Protein AF-A0A3M2B200-F1 (afdb_monomer)

Sequence (253 aa):
NMSLARKQGHEVIVAPCNGCSFSLQRAEYFLETDRSLFERVNALLREGGVDPLDKIPHTYHILEWFYNEAGPQKVREKTKRPLKGLKVANYYGCLYTRPHFYARTYAHAGGQSEEARPRKRDTADDDEHPYYMNALLEAAGATSVEFEPMHTQCCGGPHSLSDEMVSEKFVMMILQTAKRNGADIIATECPLCHASLEMYRHRLMLKGVPDVDVPAAYFTQLLGLAFGYSVNDVKLKDNLSDPIPVLKRLGLA

Secondary structure (DSSP, 8-state):
-HHHHHHTT-SEEEESSHHHHHHHHHHHHHHHH-HHHHHHHHHHHHHTTPPPPSSPPEEEEHHHHHHHHTHHHHHHHH-SS--TT-EEEEE--TTSS-STTT-TTS---S-SSSTT-----TTPPPSSS--HHHHHHHHTT-EEPP-TTGGGS---GGGTTT-HHHHHHHHHHHHHHHHHTT-SEEEES-HHHHHHHHHHHHHHHHTT-TT----EEEHHHHHHHHTT--TTTTTGGG-TT--HHHHHHTT--

Solvent-accessible surface area (backbone atoms only — not comparable to full-atom values): 13232 Å² total; per-residue (Å²): 106,67,41,56,40,46,75,72,72,38,60,66,46,74,24,68,24,28,71,57,26,37,54,47,21,43,49,42,48,47,47,73,72,30,66,68,56,37,53,52,52,34,50,51,28,50,75,70,76,37,73,55,70,90,71,84,49,47,56,33,40,42,65,55,46,47,41,74,76,47,30,39,65,49,38,38,74,51,38,69,38,61,36,54,90,43,28,28,22,59,36,58,33,49,38,53,39,41,58,65,90,37,18,56,38,29,38,76,82,52,75,91,49,80,86,37,54,62,68,56,30,99,78,37,66,45,69,90,68,60,46,64,68,48,45,42,43,40,35,23,34,29,40,72,34,79,39,84,73,56,23,43,39,61,42,30,42,93,32,50,86,82,39,46,68,60,14,44,52,34,30,48,54,47,30,34,49,31,44,74,50,59,26,60,31,36,31,25,61,21,61,57,49,44,50,31,44,35,55,40,36,55,54,39,51,76,70,65,50,79,59,37,93,50,24,51,45,48,48,66,37,56,50,34,37,10,52,58,45,50,61,75,76,48,43,48,81,75,41,88,44,50,40,57,68,61,33,38,77,61,71,71,94

Foldseek 3Di:
DQLVCVVVVHQEDEDLALVVLLVLLVVLVCCVVPVVVLVVVQVVCVVVVGHRDPDGHYYDYNLLVCCVVQNLVNLLVLFPDAPAPAEEAEAEEARCCPPVVRNPLFDDDADDDPVGGDTGDPSHADRQDGCSLVSNNVSLHYHYFDQPNLSHYHCCLVCCPPCVPVNLVNLLVNQQSCQVSPHQAYEYSHPSSQVSNLVSLVVCVVVVPPRNLHHYDHSVLSSCLRSPHDCVRSVLVVRNSRSPVSCVVVVSD

Mean predicted aligned error: 5.14 Å

Structure (mmCIF, N/CA/C/O backbone):
data_AF-A0A3M2B200-F1
#
_entry.id   AF-A0A3M2B200-F1
#
loop_
_atom_site.group_PDB
_atom_site.id
_atom_site.type_symbol
_atom_site.label_atom_id
_atom_site.label_alt_id
_atom_site.label_comp_id
_atom_site.label_asym_id
_atom_site.label_entity_id
_atom_site.label_seq_id
_atom_site.pdbx_PDB_ins_code
_atom_site.Cartn_x
_atom_site.Cartn_y
_atom_site.Cartn_z
_atom_site.occupancy
_atom_site.B_iso_o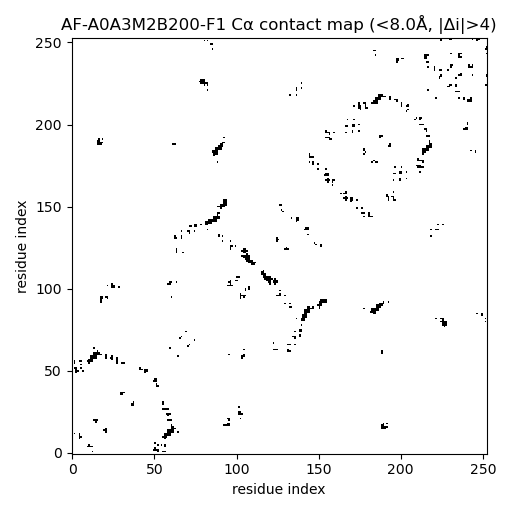r_equiv
_atom_site.auth_seq_id
_atom_site.auth_comp_id
_atom_site.auth_asym_id
_atom_site.auth_atom_id
_atom_site.pdbx_PDB_model_num
ATOM 1 N N . ASN A 1 1 ? 11.718 -9.623 -14.786 1.00 93.19 1 ASN A N 1
ATOM 2 C CA . ASN A 1 1 ? 10.297 -9.479 -14.381 1.00 93.19 1 ASN A CA 1
ATOM 3 C C . ASN A 1 1 ? 9.362 -9.321 -15.567 1.00 93.19 1 ASN A C 1
ATOM 5 O O . ASN A 1 1 ? 8.620 -10.253 -15.824 1.00 93.19 1 ASN A O 1
ATOM 9 N N . MET A 1 2 ? 9.419 -8.224 -16.330 1.00 96.06 2 MET A N 1
ATOM 10 C CA . MET A 1 2 ? 8.515 -8.028 -17.480 1.00 96.06 2 MET A CA 1
ATOM 11 C C . MET A 1 2 ? 8.607 -9.145 -18.529 1.00 96.06 2 MET A C 1
ATOM 13 O O . MET A 1 2 ? 7.584 -9.669 -18.949 1.00 96.06 2 MET A O 1
ATOM 17 N N . SER A 1 3 ? 9.825 -9.582 -18.874 1.00 95.62 3 SER A N 1
ATOM 18 C CA . SER A 1 3 ? 10.032 -10.714 -19.793 1.00 95.62 3 SER A CA 1
ATOM 19 C C . SER A 1 3 ? 9.411 -12.016 -19.265 1.00 95.62 3 SER A C 1
ATOM 21 O O . SER A 1 3 ? 8.756 -12.737 -20.009 1.00 95.62 3 SER A O 1
ATOM 23 N N . LEU A 1 4 ? 9.507 -12.276 -17.956 1.00 94.88 4 LEU A N 1
ATOM 24 C CA . LEU A 1 4 ? 8.881 -13.448 -17.341 1.00 94.88 4 LEU A CA 1
ATOM 25 C C . LEU A 1 4 ? 7.349 -13.402 -17.454 1.00 94.88 4 LEU A C 1
ATOM 27 O O . LEU A 1 4 ? 6.744 -14.417 -17.782 1.00 94.88 4 LEU A O 1
ATOM 31 N N . ALA A 1 5 ? 6.732 -12.236 -17.238 1.00 95.44 5 ALA A N 1
ATOM 32 C CA . ALA A 1 5 ? 5.290 -12.068 -17.421 1.00 95.44 5 ALA A CA 1
ATOM 33 C C . ALA A 1 5 ? 4.873 -12.345 -18.877 1.00 95.44 5 ALA A C 1
ATOM 35 O O . ALA A 1 5 ? 3.922 -13.087 -19.116 1.00 95.44 5 ALA A O 1
ATOM 36 N N . ARG A 1 6 ? 5.643 -11.841 -19.852 1.00 94.62 6 ARG A N 1
ATOM 37 C CA . ARG A 1 6 ? 5.430 -12.121 -21.283 1.00 94.62 6 ARG A CA 1
ATOM 38 C C . ARG A 1 6 ? 5.574 -13.605 -21.611 1.00 94.62 6 ARG A C 1
ATOM 40 O O . ARG A 1 6 ? 4.714 -14.162 -22.284 1.00 94.62 6 ARG A O 1
ATOM 47 N N . LYS A 1 7 ? 6.600 -14.267 -21.073 1.00 93.50 7 LYS A N 1
ATOM 48 C CA . LYS A 1 7 ? 6.820 -15.713 -21.227 1.00 93.50 7 LYS A CA 1
ATOM 49 C C . LYS A 1 7 ? 5.658 -16.547 -20.681 1.00 93.50 7 LYS A C 1
ATOM 51 O O . LYS A 1 7 ? 5.358 -17.606 -21.221 1.00 93.50 7 LYS A O 1
ATOM 56 N N . GLN A 1 8 ? 4.995 -16.067 -19.630 1.00 94.81 8 GLN A N 1
ATOM 57 C CA . GLN A 1 8 ? 3.794 -16.684 -19.057 1.00 94.81 8 GLN A CA 1
ATOM 58 C C . GLN A 1 8 ? 2.508 -16.365 -19.844 1.00 94.81 8 GLN A C 1
ATOM 60 O O . GLN A 1 8 ? 1.439 -16.845 -19.480 1.00 94.81 8 GLN A O 1
ATOM 65 N N . GLY A 1 9 ? 2.590 -15.576 -20.919 1.00 94.94 9 GLY A N 1
ATOM 66 C CA . GLY A 1 9 ? 1.438 -15.176 -21.727 1.00 94.94 9 GLY A CA 1
ATOM 67 C C . GLY A 1 9 ? 0.632 -14.018 -21.134 1.00 94.94 9 GLY A C 1
ATOM 68 O O . GLY A 1 9 ? -0.494 -13.779 -21.564 1.00 94.94 9 GLY A O 1
ATOM 69 N N . HIS A 1 10 ? 1.179 -13.290 -20.157 1.00 94.81 10 HIS A N 1
ATOM 70 C CA . HIS A 1 10 ? 0.503 -12.156 -19.537 1.00 94.81 10 HIS A CA 1
ATOM 71 C C . HIS A 1 10 ? 0.893 -10.829 -20.197 1.00 94.81 10 HIS A C 1
ATOM 73 O O . HIS A 1 10 ? 2.059 -10.558 -20.493 1.00 94.81 10 HIS A O 1
ATOM 79 N N . GLU A 1 11 ? -0.106 -9.973 -20.411 1.00 91.50 11 GLU A N 1
ATOM 80 C CA . GLU A 1 11 ? 0.085 -8.597 -20.892 1.00 91.50 11 GLU A CA 1
ATOM 81 C C . GLU A 1 11 ? 0.068 -7.567 -19.758 1.00 91.50 11 GLU A C 1
ATOM 83 O O . GLU A 1 11 ? 0.390 -6.404 -19.980 1.00 91.50 11 GLU A O 1
ATOM 88 N N . VAL A 1 12 ? -0.305 -7.995 -18.549 1.00 91.75 12 VAL A N 1
ATOM 89 C CA . VAL A 1 12 ? -0.522 -7.131 -17.392 1.00 91.75 12 VAL A CA 1
ATOM 90 C C . VAL A 1 12 ? 0.218 -7.682 -16.178 1.00 91.75 12 VAL A C 1
ATOM 92 O O . VAL A 1 12 ? 0.203 -8.885 -15.920 1.00 91.75 12 VAL A O 1
ATOM 95 N N . ILE A 1 13 ? 0.843 -6.787 -15.417 1.00 94.69 13 ILE A N 1
ATOM 96 C CA . ILE A 1 13 ? 1.438 -7.048 -14.110 1.00 94.69 13 ILE A CA 1
ATOM 97 C C . ILE A 1 13 ? 0.676 -6.222 -13.075 1.00 94.69 13 ILE A C 1
ATOM 99 O O . ILE A 1 13 ? 0.597 -5.001 -13.184 1.00 94.69 13 ILE A O 1
ATOM 103 N N . VAL A 1 14 ? 0.146 -6.881 -12.046 1.00 94.06 14 VAL A N 1
ATOM 104 C CA . VAL A 1 14 ? -0.460 -6.206 -10.891 1.00 94.06 14 VAL A CA 1
ATOM 105 C C . VAL A 1 14 ? 0.516 -6.286 -9.727 1.00 94.06 14 VAL A C 1
ATOM 107 O O . VAL A 1 14 ? 0.863 -7.375 -9.269 1.00 94.06 14 VAL A O 1
ATOM 110 N N . ALA A 1 15 ? 0.985 -5.133 -9.260 1.00 94.31 15 ALA A N 1
ATOM 111 C CA . ALA A 1 15 ? 1.941 -5.044 -8.167 1.00 94.31 15 ALA A CA 1
ATOM 112 C C . ALA A 1 15 ? 1.234 -4.591 -6.876 1.00 94.31 15 ALA A C 1
ATOM 114 O O . ALA A 1 15 ? 0.648 -3.509 -6.860 1.00 94.31 15 ALA A O 1
ATOM 115 N N . PRO A 1 16 ? 1.322 -5.357 -5.772 1.00 92.88 16 PRO A N 1
ATOM 116 C CA . PRO A 1 16 ? 0.676 -5.016 -4.507 1.00 92.88 16 PRO A CA 1
ATOM 117 C C . PRO A 1 16 ? 1.521 -4.079 -3.638 1.00 92.88 16 PRO A C 1
ATOM 119 O O . PRO A 1 16 ? 1.479 -4.156 -2.420 1.00 92.88 16 PRO A O 1
ATOM 122 N N . CYS A 1 17 ? 2.396 -3.277 -4.235 1.00 93.75 17 CYS A N 1
ATOM 123 C CA . CYS A 1 17 ? 3.337 -2.434 -3.512 1.00 93.75 17 CYS A CA 1
ATOM 124 C C . CYS A 1 17 ? 3.638 -1.190 -4.333 1.00 93.75 17 CYS A C 1
ATOM 126 O O . CYS A 1 17 ? 3.976 -1.302 -5.517 1.00 93.75 17 CYS A O 1
ATOM 128 N N . ASN A 1 18 ? 3.628 -0.025 -3.689 1.00 94.00 18 ASN A N 1
ATOM 129 C CA . ASN A 1 18 ? 3.961 1.238 -4.341 1.00 94.00 18 ASN A CA 1
ATOM 130 C C . ASN A 1 18 ? 5.380 1.223 -4.910 1.00 94.00 18 ASN A C 1
ATOM 132 O O . ASN A 1 18 ? 5.587 1.622 -6.041 1.00 94.00 18 ASN A O 1
ATOM 136 N N . GLY A 1 19 ? 6.368 0.695 -4.179 1.00 93.25 19 GLY A N 1
ATOM 137 C CA . GLY A 1 19 ? 7.744 0.614 -4.686 1.00 93.25 19 GLY A CA 1
ATOM 138 C C . GLY A 1 19 ? 7.875 -0.293 -5.918 1.00 93.25 19 GLY A C 1
ATOM 139 O O . GLY A 1 19 ? 8.590 0.033 -6.866 1.00 93.25 19 GLY A O 1
ATOM 140 N N . CYS A 1 20 ? 7.159 -1.421 -5.930 1.00 94.25 20 CYS A N 1
ATOM 141 C CA . CYS A 1 20 ? 7.183 -2.364 -7.047 1.00 94.25 20 CYS A CA 1
ATOM 142 C C . CYS A 1 20 ? 6.446 -1.814 -8.273 1.00 94.25 20 CYS A C 1
ATOM 144 O O . CYS A 1 20 ? 6.990 -1.871 -9.375 1.00 94.25 20 CYS A O 1
ATOM 146 N N . SER A 1 21 ? 5.240 -1.269 -8.080 1.00 92.69 21 SER A N 1
ATOM 147 C CA . SER A 1 21 ? 4.466 -0.620 -9.147 1.00 92.69 21 SER A CA 1
ATOM 148 C C . SER A 1 21 ? 5.224 0.577 -9.711 1.00 92.69 21 SER A C 1
ATOM 150 O O . SER A 1 21 ? 5.437 0.611 -10.915 1.00 92.69 21 SER A O 1
ATOM 152 N N . PHE A 1 22 ? 5.763 1.459 -8.867 1.00 92.00 22 PHE A N 1
ATOM 153 C CA . PHE A 1 22 ? 6.628 2.569 -9.271 1.00 92.00 22 PHE A CA 1
ATOM 154 C C . PHE A 1 22 ? 7.804 2.105 -10.139 1.00 92.00 22 PHE A C 1
ATOM 156 O O . PHE A 1 22 ? 8.046 2.653 -11.213 1.00 92.00 22 PHE A O 1
ATOM 163 N N . SER A 1 23 ? 8.548 1.084 -9.698 1.00 93.56 23 SER A N 1
ATOM 164 C CA . SER A 1 23 ? 9.727 0.605 -10.428 1.00 93.56 23 SER A CA 1
ATOM 165 C C . SER A 1 23 ? 9.358 0.024 -11.793 1.00 93.56 23 SER A C 1
ATOM 167 O O . SER A 1 23 ? 10.053 0.285 -12.777 1.00 93.56 23 SER A O 1
ATOM 169 N N . LEU A 1 24 ? 8.267 -0.738 -11.856 1.00 93.69 24 LEU A N 1
ATOM 170 C CA . LEU A 1 24 ? 7.776 -1.350 -13.085 1.00 93.69 24 LEU A CA 1
ATOM 171 C C . LEU A 1 24 ? 7.161 -0.314 -14.032 1.00 93.69 24 LEU A C 1
ATOM 173 O O . LEU A 1 24 ? 7.518 -0.307 -15.201 1.00 93.69 24 LEU A O 1
ATOM 177 N N . GLN A 1 25 ? 6.334 0.609 -13.545 1.00 89.88 25 GLN A N 1
ATOM 178 C CA . GLN A 1 25 ? 5.744 1.686 -14.349 1.00 89.88 25 GLN A CA 1
ATOM 179 C C . GLN A 1 25 ? 6.811 2.642 -14.896 1.00 89.88 25 GLN A C 1
ATOM 181 O O . GLN A 1 25 ? 6.736 3.072 -16.047 1.00 89.88 25 GLN A O 1
ATOM 186 N N . ARG A 1 26 ? 7.861 2.921 -14.112 1.00 90.06 26 ARG A N 1
ATOM 187 C CA . ARG A 1 26 ? 9.031 3.667 -14.587 1.00 90.06 26 ARG A CA 1
ATOM 188 C C . ARG A 1 26 ? 9.752 2.921 -15.710 1.00 90.06 26 ARG A C 1
ATOM 190 O O . ARG A 1 26 ? 10.112 3.538 -16.709 1.00 90.06 26 ARG A O 1
ATOM 197 N N . ALA A 1 27 ? 9.982 1.616 -15.551 1.00 92.69 27 ALA A N 1
ATOM 198 C CA . ALA A 1 27 ? 10.590 0.801 -16.601 1.00 92.69 27 ALA A CA 1
ATOM 199 C C . ALA A 1 27 ? 9.707 0.766 -17.857 1.00 92.69 27 ALA A C 1
ATOM 201 O O . ALA A 1 27 ? 10.221 0.967 -18.950 1.00 92.69 27 ALA A O 1
ATOM 202 N N . GLU A 1 28 ? 8.395 0.593 -17.698 1.00 90.31 28 GLU A N 1
ATOM 203 C CA . GLU A 1 28 ? 7.404 0.608 -18.779 1.00 90.31 28 GLU A CA 1
ATOM 204 C C . GLU A 1 28 ? 7.491 1.922 -19.562 1.00 90.31 28 GLU A C 1
ATOM 206 O O . GLU A 1 28 ? 7.716 1.907 -20.768 1.00 90.31 28 GLU A O 1
ATOM 211 N N . TYR A 1 29 ? 7.449 3.062 -18.865 1.00 87.25 29 TYR A N 1
ATOM 212 C CA . TYR A 1 29 ? 7.582 4.384 -19.474 1.00 87.25 29 TYR A CA 1
ATOM 213 C C . TYR A 1 29 ? 8.867 4.547 -20.292 1.00 87.25 29 TYR A C 1
ATOM 215 O O . TYR A 1 29 ? 8.808 4.940 -21.456 1.00 87.25 29 TYR A O 1
ATOM 223 N N . PHE A 1 30 ? 10.034 4.260 -19.714 1.00 88.38 30 PHE A N 1
ATOM 224 C CA . PHE A 1 30 ? 11.300 4.480 -20.416 1.00 88.38 30 PHE A CA 1
ATOM 225 C C . PHE A 1 30 ? 11.544 3.471 -21.543 1.00 88.38 30 PHE A C 1
ATOM 227 O O . PHE A 1 30 ? 12.133 3.834 -22.556 1.00 88.38 30 PHE A O 1
ATOM 234 N N . LEU A 1 31 ? 11.072 2.231 -21.408 1.00 90.56 31 LEU A N 1
ATOM 235 C CA . LEU A 1 31 ? 11.156 1.238 -22.480 1.00 90.56 31 LEU A CA 1
ATOM 236 C C . LEU A 1 31 ? 10.229 1.581 -23.655 1.00 90.56 31 LEU A C 1
ATOM 238 O O . LEU A 1 31 ? 10.563 1.267 -24.793 1.00 90.56 31 LEU A O 1
ATOM 242 N N . GLU A 1 32 ? 9.088 2.228 -23.401 1.00 87.69 32 GLU A N 1
ATOM 243 C CA . GLU A 1 32 ? 8.174 2.686 -24.455 1.00 87.69 32 GLU A CA 1
ATOM 244 C C . GLU A 1 32 ? 8.651 3.977 -25.136 1.00 87.69 32 GLU A C 1
ATOM 246 O O . GLU A 1 32 ? 8.406 4.173 -26.325 1.00 87.69 32 GLU A O 1
ATOM 251 N N . THR A 1 33 ? 9.320 4.868 -24.397 1.00 85.69 33 THR A N 1
ATOM 252 C CA . THR A 1 33 ? 9.665 6.217 -24.883 1.00 85.69 33 THR A CA 1
ATOM 253 C C . THR A 1 33 ? 11.092 6.352 -25.413 1.00 85.69 33 THR A C 1
ATOM 255 O O . THR A 1 33 ? 11.354 7.260 -26.202 1.00 85.69 33 THR A O 1
ATOM 258 N N . ASP A 1 34 ? 12.011 5.460 -25.035 1.00 87.00 34 ASP A N 1
ATOM 259 C CA . ASP A 1 34 ? 13.404 5.469 -25.488 1.00 87.00 34 ASP A CA 1
ATOM 260 C C . ASP A 1 34 ? 13.759 4.155 -26.199 1.00 87.00 34 ASP A C 1
ATOM 262 O O . ASP A 1 34 ? 14.076 3.129 -25.590 1.00 87.00 34 ASP A O 1
ATOM 266 N N . ARG A 1 35 ? 13.754 4.206 -27.536 1.00 91.88 35 ARG A N 1
ATOM 267 C CA . ARG A 1 35 ? 14.090 3.061 -28.390 1.00 91.88 35 ARG A CA 1
ATOM 268 C C . ARG A 1 35 ? 15.529 2.573 -28.195 1.00 91.88 35 ARG A C 1
ATOM 270 O O . ARG A 1 35 ? 15.765 1.368 -28.240 1.00 91.88 35 ARG A O 1
ATOM 277 N N . SER A 1 36 ? 16.481 3.478 -27.971 1.00 96.19 36 SER A N 1
ATOM 278 C CA . SER A 1 36 ? 17.884 3.108 -27.748 1.00 96.19 36 SER A CA 1
ATOM 279 C C . SER A 1 36 ? 18.027 2.342 -26.435 1.00 96.19 36 SER A C 1
ATOM 281 O O . SER A 1 36 ? 18.692 1.303 -26.373 1.00 96.19 36 SER A O 1
ATOM 283 N N . LEU A 1 37 ? 17.341 2.802 -25.387 1.00 95.44 37 LEU A N 1
ATOM 284 C CA . LEU A 1 37 ? 17.275 2.083 -24.121 1.00 95.44 37 LEU A CA 1
ATOM 285 C C . LEU A 1 37 ? 16.614 0.710 -24.281 1.00 95.44 37 LEU A C 1
ATOM 287 O O . LEU A 1 37 ? 17.156 -0.271 -23.774 1.00 95.44 37 LEU A O 1
ATOM 291 N N . PHE A 1 38 ? 15.491 0.619 -24.998 1.00 95.06 38 PHE A N 1
ATOM 292 C CA . PHE A 1 38 ? 14.808 -0.650 -25.261 1.00 95.06 38 PHE A CA 1
ATOM 293 C C . PHE A 1 38 ? 15.722 -1.670 -25.957 1.00 95.06 38 PHE A C 1
ATOM 295 O O . PHE A 1 38 ? 15.836 -2.814 -25.510 1.00 95.06 38 PHE A O 1
ATOM 302 N N . GLU A 1 39 ? 16.431 -1.253 -27.010 1.00 97.38 39 GLU A N 1
ATOM 303 C CA . GLU A 1 39 ? 17.377 -2.103 -27.744 1.00 97.38 39 GLU A CA 1
ATOM 304 C C . GLU A 1 39 ? 18.537 -2.567 -26.847 1.00 97.38 39 GLU A C 1
ATOM 306 O O . GLU A 1 39 ? 18.869 -3.756 -26.829 1.00 97.38 39 GLU A O 1
ATOM 311 N N . ARG A 1 40 ? 19.101 -1.664 -26.033 1.00 98.12 40 ARG A N 1
ATOM 312 C CA . ARG A 1 40 ? 20.163 -1.993 -25.064 1.00 98.12 40 ARG A CA 1
ATOM 313 C C . ARG A 1 40 ? 19.698 -2.975 -23.994 1.00 98.12 40 ARG A C 1
ATOM 315 O O . ARG A 1 40 ? 20.415 -3.926 -23.692 1.00 98.12 40 ARG A O 1
ATOM 322 N N . VAL A 1 41 ? 18.512 -2.767 -23.423 1.00 97.56 41 VAL A N 1
ATOM 323 C CA . VAL A 1 41 ? 17.937 -3.679 -22.424 1.00 97.56 41 VAL A CA 1
ATOM 324 C C . VAL A 1 41 ? 17.723 -5.061 -23.037 1.00 97.56 41 VAL A C 1
ATOM 326 O O . VAL A 1 41 ? 18.116 -6.055 -22.434 1.00 97.56 41 VAL A O 1
ATOM 329 N N . ASN A 1 42 ? 17.190 -5.144 -24.257 1.00 97.88 42 ASN A N 1
ATOM 330 C CA . ASN A 1 42 ? 17.010 -6.421 -24.947 1.00 97.88 42 ASN A CA 1
ATOM 331 C C . ASN A 1 42 ? 18.329 -7.124 -25.293 1.00 97.88 42 ASN A C 1
ATOM 333 O O . ASN A 1 42 ? 18.383 -8.353 -25.242 1.00 97.88 42 ASN A O 1
ATOM 337 N N . ALA A 1 43 ? 19.395 -6.385 -25.607 1.00 98.06 43 ALA A N 1
ATOM 338 C CA . ALA A 1 43 ? 20.724 -6.968 -25.780 1.00 98.06 43 ALA A CA 1
ATOM 339 C C . ALA A 1 43 ? 21.237 -7.602 -24.474 1.00 98.06 43 ALA A C 1
ATOM 341 O O . ALA A 1 43 ? 21.665 -8.755 -24.488 1.00 98.06 43 ALA A O 1
ATOM 342 N N . LEU A 1 44 ? 21.101 -6.897 -23.344 1.00 98.00 44 LEU A N 1
ATOM 343 C CA . LEU A 1 44 ? 21.485 -7.406 -22.021 1.00 98.00 44 LEU A CA 1
ATOM 344 C C . LEU A 1 44 ? 20.646 -8.615 -21.587 1.00 98.00 44 LEU A C 1
ATOM 346 O O . LEU A 1 44 ? 21.176 -9.548 -20.989 1.00 98.00 44 LEU A O 1
ATOM 350 N N . LEU A 1 45 ? 19.345 -8.633 -21.902 1.00 97.31 45 LEU A N 1
ATOM 351 C CA . LEU A 1 45 ? 18.495 -9.798 -21.636 1.00 97.31 45 LEU A CA 1
ATOM 352 C C . LEU A 1 45 ? 19.013 -11.034 -22.378 1.00 97.31 45 LEU A C 1
ATOM 354 O O . LEU A 1 45 ? 19.165 -12.086 -21.760 1.00 97.31 45 LEU A O 1
ATOM 358 N N . ARG A 1 46 ? 19.359 -10.892 -23.665 1.00 97.38 46 ARG A N 1
ATOM 359 C CA . ARG A 1 46 ? 19.928 -11.990 -24.461 1.00 97.38 46 ARG A CA 1
ATOM 360 C C . ARG A 1 46 ? 21.257 -12.479 -23.894 1.00 97.38 46 ARG A C 1
ATOM 362 O O . ARG A 1 46 ? 21.450 -13.685 -23.790 1.00 97.38 46 ARG A O 1
ATOM 369 N N . GLU A 1 47 ? 22.146 -11.562 -23.514 1.00 97.88 47 GLU A N 1
ATOM 370 C CA . GLU A 1 47 ? 23.429 -11.898 -22.881 1.00 97.88 47 GLU A CA 1
ATOM 371 C C . GLU A 1 47 ? 23.226 -12.676 -21.571 1.00 97.88 47 GLU A C 1
ATOM 373 O O . GLU A 1 47 ? 23.917 -13.658 -21.313 1.00 97.88 47 GLU A O 1
ATOM 378 N N . GLY A 1 48 ? 22.217 -12.296 -20.785 1.00 97.00 48 GLY A N 1
ATOM 379 C CA . GLY A 1 48 ? 21.832 -12.981 -19.552 1.00 97.00 48 GLY A CA 1
ATOM 380 C C . GLY A 1 48 ? 21.015 -14.266 -19.736 1.00 97.00 48 GLY A C 1
ATOM 381 O O . GLY A 1 48 ? 20.553 -14.818 -18.738 1.00 97.00 48 GLY A O 1
ATOM 382 N N . GLY A 1 49 ? 20.782 -14.737 -20.967 1.00 96.44 49 GLY A N 1
ATOM 383 C CA . GLY A 1 49 ? 19.975 -15.935 -21.235 1.00 96.44 49 GLY A CA 1
ATOM 384 C C . GLY A 1 49 ? 18.481 -15.772 -20.927 1.00 96.44 49 GLY A C 1
ATOM 385 O O . GLY A 1 49 ? 17.786 -16.757 -20.675 1.00 96.44 49 GLY A O 1
ATOM 386 N N . VAL A 1 50 ? 17.983 -14.534 -20.919 1.00 96.75 50 VAL A N 1
ATOM 387 C CA . VAL A 1 50 ? 16.574 -14.192 -20.700 1.00 96.75 50 VAL A CA 1
ATOM 388 C C . VAL A 1 50 ? 15.923 -13.836 -22.035 1.00 96.75 50 VAL A C 1
ATOM 390 O O . VAL A 1 50 ? 16.502 -13.123 -22.855 1.00 96.75 50 VAL A O 1
ATOM 393 N N . ASP A 1 51 ? 14.692 -14.306 -22.241 1.00 94.94 51 ASP A N 1
ATOM 394 C CA . ASP A 1 51 ? 13.923 -13.997 -23.447 1.00 94.94 51 ASP A CA 1
ATOM 395 C C . ASP A 1 51 ? 13.772 -12.465 -23.590 1.00 94.94 51 ASP A C 1
ATOM 397 O O . ASP A 1 51 ? 13.354 -11.801 -22.630 1.00 94.94 51 ASP A O 1
ATOM 401 N N . PRO A 1 52 ? 14.127 -11.864 -24.741 1.00 96.00 52 PRO A N 1
ATOM 402 C CA . PRO A 1 52 ? 13.967 -10.430 -24.945 1.00 96.00 52 PRO A CA 1
ATOM 403 C C . PRO A 1 52 ? 12.483 -10.045 -24.946 1.00 96.00 52 PRO A C 1
ATOM 405 O O . PRO A 1 52 ? 11.609 -10.846 -25.273 1.00 96.00 52 PRO A O 1
ATOM 408 N N . LEU A 1 53 ? 12.200 -8.792 -24.604 1.00 95.06 53 LEU A N 1
ATOM 409 C CA . LEU A 1 53 ? 10.862 -8.224 -24.679 1.00 95.06 53 LEU A CA 1
ATOM 410 C C . LEU A 1 53 ? 10.475 -7.967 -26.137 1.00 95.06 53 LEU A C 1
ATOM 412 O O . LEU A 1 53 ? 11.163 -7.235 -26.851 1.00 95.06 53 LEU A O 1
ATOM 416 N N . ASP A 1 54 ? 9.348 -8.541 -26.542 1.00 88.75 54 ASP A N 1
ATOM 417 C CA . ASP A 1 54 ? 8.641 -8.263 -27.794 1.00 88.75 54 ASP A CA 1
ATOM 418 C C . ASP A 1 54 ? 7.673 -7.080 -27.637 1.00 88.75 54 ASP A C 1
ATOM 420 O O . ASP A 1 54 ? 7.590 -6.201 -28.492 1.00 88.75 54 ASP A O 1
ATOM 424 N N . LYS A 1 55 ? 6.968 -7.054 -26.505 1.00 89.62 55 LYS A N 1
ATOM 425 C CA . LYS A 1 55 ? 5.986 -6.055 -26.097 1.00 89.62 55 LYS A CA 1
ATOM 426 C C . LYS A 1 55 ? 6.153 -5.795 -24.605 1.00 89.62 55 LYS A C 1
ATOM 428 O O . LYS A 1 55 ? 6.465 -6.699 -23.826 1.00 89.62 55 LYS A O 1
ATOM 433 N N . ILE A 1 56 ? 5.947 -4.550 -24.206 1.00 92.44 56 ILE A N 1
ATOM 434 C CA . ILE A 1 56 ? 6.084 -4.123 -22.816 1.00 92.44 56 ILE A CA 1
ATOM 435 C C . ILE A 1 56 ? 4.731 -4.365 -22.125 1.00 92.44 56 ILE A C 1
ATOM 437 O O . ILE A 1 56 ? 3.712 -3.902 -22.636 1.00 92.44 56 ILE A O 1
ATOM 441 N N . PRO A 1 57 ? 4.674 -5.147 -21.030 1.00 91.88 57 PRO A N 1
ATOM 442 C CA . PRO A 1 57 ? 3.428 -5.379 -20.310 1.00 91.88 57 PRO A CA 1
ATOM 443 C C . PRO A 1 57 ? 3.012 -4.135 -19.518 1.00 91.88 57 PRO A C 1
ATOM 445 O O . PRO A 1 57 ? 3.863 -3.421 -18.985 1.00 91.88 57 PRO A O 1
ATOM 448 N N . HIS A 1 58 ? 1.704 -3.934 -19.378 1.00 88.94 58 HIS A N 1
ATOM 449 C CA . HIS A 1 58 ? 1.155 -2.858 -18.562 1.00 88.94 58 HIS A CA 1
ATOM 450 C C . HIS A 1 58 ? 1.258 -3.167 -17.077 1.00 88.94 58 HIS A C 1
ATOM 452 O O . HIS A 1 58 ? 0.977 -4.286 -16.645 1.00 88.94 58 HIS A O 1
ATOM 458 N N . THR A 1 59 ? 1.599 -2.162 -16.280 1.00 89.81 59 THR A N 1
ATOM 459 C CA . THR A 1 59 ? 1.674 -2.294 -14.825 1.00 89.81 59 THR A CA 1
ATOM 460 C C . THR A 1 59 ? 0.554 -1.523 -14.135 1.00 89.81 59 THR A C 1
ATOM 462 O O . THR A 1 59 ? 0.414 -0.314 -14.323 1.00 89.81 59 THR A O 1
ATOM 465 N N . TYR A 1 60 ? -0.183 -2.210 -13.264 1.00 90.25 60 TYR A N 1
ATOM 466 C CA . TYR A 1 60 ? -1.175 -1.617 -12.367 1.00 90.25 60 TYR A CA 1
ATOM 467 C C . TYR A 1 60 ? -0.733 -1.747 -10.913 1.00 90.25 60 TYR A C 1
ATOM 469 O O . TYR A 1 60 ? -0.160 -2.771 -10.514 1.00 90.25 60 TYR A O 1
ATOM 477 N N . HIS A 1 61 ? -1.046 -0.738 -10.100 1.00 93.31 61 HIS A N 1
ATOM 478 C CA . HIS A 1 61 ? -1.072 -0.951 -8.655 1.00 93.31 61 HIS A CA 1
ATOM 479 C C . HIS A 1 61 ? -2.269 -1.840 -8.293 1.00 93.31 61 HIS A C 1
ATOM 481 O O . HIS A 1 61 ? -3.310 -1.772 -8.947 1.00 93.31 61 HIS A O 1
ATOM 487 N N . ILE A 1 62 ? -2.160 -2.672 -7.254 1.00 94.38 62 ILE A N 1
ATOM 488 C CA . ILE A 1 62 ? -3.285 -3.528 -6.844 1.00 94.38 62 ILE A CA 1
ATOM 489 C C . ILE A 1 62 ? -4.527 -2.714 -6.475 1.00 94.38 62 ILE A C 1
ATOM 491 O O . ILE A 1 62 ? -5.635 -3.160 -6.755 1.00 94.38 62 ILE A O 1
ATOM 495 N N . LEU A 1 63 ? -4.354 -1.525 -5.888 1.00 95.00 63 LEU A N 1
ATOM 496 C CA . LEU A 1 63 ? -5.468 -0.649 -5.546 1.00 95.00 63 LEU A CA 1
ATOM 497 C C . LEU A 1 63 ? -6.181 -0.134 -6.800 1.00 95.00 63 LEU A C 1
ATOM 499 O O . LEU A 1 63 ? -7.398 -0.264 -6.897 1.00 95.00 63 LEU A O 1
ATOM 503 N N . GLU A 1 64 ? -5.418 0.378 -7.770 1.00 91.12 64 GLU A N 1
ATOM 504 C CA . GLU A 1 64 ? -5.919 0.823 -9.078 1.00 91.12 64 GLU A CA 1
ATOM 505 C C . GLU A 1 64 ? -6.662 -0.317 -9.787 1.00 91.12 64 GLU A C 1
ATOM 507 O O . GLU A 1 64 ? -7.803 -0.155 -10.213 1.00 91.12 64 GLU A O 1
ATOM 512 N N . TRP A 1 65 ? -6.048 -1.501 -9.857 1.00 91.31 65 TRP A N 1
ATOM 513 C CA . TRP A 1 65 ? -6.660 -2.673 -10.477 1.00 91.31 65 TRP A CA 1
ATOM 514 C C . TRP A 1 65 ? -7.968 -3.066 -9.781 1.00 91.31 65 TRP A C 1
ATOM 516 O O . TRP A 1 65 ? -8.987 -3.264 -10.437 1.00 91.31 65 TRP A O 1
ATOM 526 N N . PHE A 1 66 ? -7.975 -3.129 -8.447 1.00 91.75 66 PHE A N 1
ATOM 527 C CA . PHE A 1 66 ? -9.163 -3.510 -7.685 1.00 91.75 66 PHE A CA 1
ATOM 528 C C . PHE A 1 66 ? -10.288 -2.475 -7.823 1.00 91.75 66 PHE A C 1
ATOM 530 O O . PHE A 1 66 ? -11.460 -2.841 -7.949 1.00 91.75 66 PHE A O 1
ATOM 537 N N . TYR A 1 67 ? -9.944 -1.186 -7.833 1.00 92.75 67 TYR A N 1
ATOM 538 C CA . TYR A 1 67 ? -10.900 -0.107 -8.057 1.00 92.75 67 TYR A CA 1
ATOM 539 C C . TYR A 1 67 ? -11.521 -0.184 -9.455 1.00 92.75 67 TYR A C 1
ATOM 541 O O . TYR A 1 67 ? -12.740 -0.103 -9.576 1.00 92.75 67 TYR A O 1
ATOM 549 N N . ASN A 1 68 ? -10.720 -0.416 -10.492 1.00 88.56 68 ASN A N 1
ATOM 550 C CA . ASN A 1 68 ? -11.213 -0.472 -11.869 1.00 88.56 68 ASN A CA 1
ATOM 551 C C . ASN A 1 68 ? -12.036 -1.737 -12.157 1.00 88.56 68 ASN A C 1
ATOM 553 O O . ASN A 1 68 ? -13.066 -1.666 -12.822 1.00 88.56 68 ASN A O 1
ATOM 557 N N . GLU A 1 69 ? -11.619 -2.893 -11.635 1.00 87.62 69 GLU A N 1
ATOM 558 C CA . GLU A 1 69 ? -12.269 -4.184 -11.913 1.00 87.62 69 GLU A CA 1
ATOM 559 C C . GLU A 1 69 ? -13.508 -4.457 -11.048 1.00 87.62 69 GLU A C 1
ATOM 561 O O . GLU A 1 69 ? -14.429 -5.185 -11.446 1.00 87.62 69 GLU A O 1
ATOM 566 N N . ALA A 1 70 ? -13.525 -3.941 -9.818 1.00 90.00 70 ALA A N 1
ATOM 567 C CA . ALA A 1 70 ? -14.642 -4.126 -8.898 1.00 90.00 70 ALA A CA 1
ATOM 568 C C . ALA A 1 70 ? -15.403 -2.826 -8.653 1.00 90.00 70 ALA A C 1
ATOM 570 O O . ALA A 1 70 ? -16.632 -2.795 -8.759 1.00 90.00 70 ALA A O 1
ATOM 571 N N . GLY A 1 71 ? -14.680 -1.769 -8.305 1.00 92.38 71 GLY A N 1
ATOM 572 C CA . GLY A 1 71 ? -15.245 -0.482 -7.936 1.00 92.38 71 GLY A CA 1
ATOM 573 C C . GLY A 1 71 ? -16.127 -0.520 -6.679 1.00 92.38 71 GLY A C 1
ATOM 574 O O . GLY A 1 71 ? -16.447 -1.582 -6.128 1.00 92.38 71 GLY A O 1
ATOM 575 N N . PRO A 1 72 ? -16.578 0.653 -6.204 1.00 95.56 72 PRO A N 1
ATOM 576 C CA . PRO A 1 72 ? -17.369 0.758 -4.977 1.00 95.56 72 PRO A CA 1
ATOM 577 C C . PRO A 1 72 ? -18.693 -0.019 -5.025 1.00 95.56 72 PRO A C 1
ATOM 579 O O . PRO A 1 72 ? -19.166 -0.523 -4.007 1.00 95.56 72 PRO A O 1
ATOM 582 N N . GLN A 1 73 ? -19.315 -0.133 -6.203 1.00 95.88 73 GLN A N 1
ATOM 583 C CA . GLN A 1 73 ? -20.596 -0.826 -6.347 1.00 95.88 73 GLN A CA 1
ATOM 584 C C . GLN A 1 73 ? -20.468 -2.327 -6.071 1.00 95.88 73 GLN A C 1
ATOM 586 O O . GLN A 1 73 ? -21.179 -2.852 -5.214 1.00 95.88 73 GLN A O 1
ATOM 591 N N . LYS A 1 74 ? -19.538 -3.014 -6.739 1.00 96.75 74 LYS A N 1
ATOM 592 C CA . LYS A 1 74 ? -19.356 -4.458 -6.553 1.00 96.75 74 LYS A CA 1
ATOM 593 C C . LYS A 1 74 ? -18.852 -4.777 -5.149 1.00 96.75 74 LYS A C 1
ATOM 595 O O . LYS A 1 74 ? -19.231 -5.802 -4.589 1.00 96.75 74 LYS A O 1
ATOM 600 N N . VAL A 1 75 ? -18.044 -3.895 -4.552 1.00 97.88 75 VAL A N 1
ATOM 601 C CA . VAL A 1 75 ? -17.651 -4.022 -3.140 1.00 97.88 75 VAL A CA 1
ATOM 602 C C . VAL A 1 75 ? -18.876 -3.986 -2.228 1.00 97.88 75 VAL A C 1
ATOM 604 O O . VAL A 1 75 ? -19.022 -4.888 -1.402 1.00 97.88 75 VAL A O 1
ATOM 607 N N . ARG A 1 76 ? -19.800 -3.029 -2.410 1.00 98.00 76 ARG A N 1
ATOM 608 C CA . ARG A 1 76 ? -21.068 -2.998 -1.655 1.00 98.00 76 ARG A CA 1
ATOM 609 C C . ARG A 1 76 ? -21.862 -4.292 -1.823 1.00 98.00 76 ARG A C 1
ATOM 611 O O . ARG A 1 76 ? -22.278 -4.877 -0.830 1.00 98.00 76 ARG A O 1
ATOM 618 N N . GLU A 1 77 ? -22.024 -4.769 -3.055 1.00 97.88 77 GLU A N 1
ATOM 619 C CA . GLU A 1 77 ? -22.773 -5.999 -3.362 1.00 97.88 77 GLU A CA 1
ATOM 620 C C . GLU A 1 77 ? -22.145 -7.260 -2.746 1.00 97.88 77 GLU A C 1
ATOM 622 O O . GLU A 1 77 ? -22.853 -8.195 -2.370 1.00 97.88 77 GLU A O 1
ATOM 627 N N . LYS A 1 78 ? -20.812 -7.311 -2.642 1.00 97.38 78 LYS A N 1
ATOM 628 C CA . LYS A 1 78 ? -20.081 -8.449 -2.062 1.00 97.38 78 LYS A CA 1
ATOM 629 C C . LYS A 1 78 ? -19.890 -8.350 -0.551 1.00 97.38 78 LYS A C 1
AT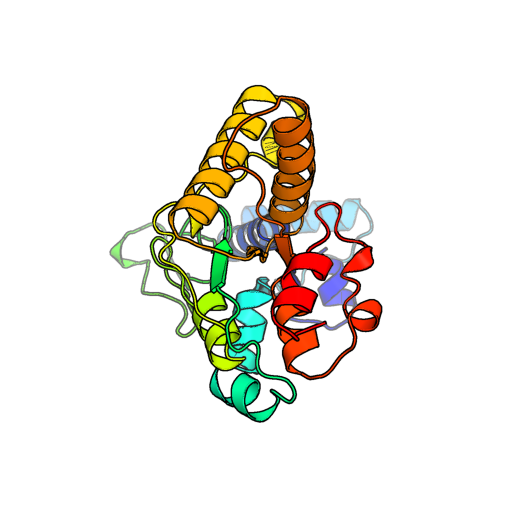OM 631 O O . LYS A 1 78 ? -19.477 -9.338 0.060 1.00 97.38 78 LYS A O 1
ATOM 636 N N . THR A 1 79 ? -20.190 -7.204 0.056 1.00 98.38 79 THR A N 1
ATOM 637 C CA . THR A 1 79 ? -20.047 -6.995 1.498 1.00 98.38 79 THR A CA 1
ATOM 638 C C . THR A 1 79 ? -21.085 -7.819 2.257 1.00 98.38 79 THR A C 1
ATOM 640 O O . THR A 1 79 ? -22.286 -7.579 2.168 1.00 98.38 79 THR A O 1
ATOM 643 N N . LYS A 1 80 ? -20.610 -8.796 3.034 1.00 98.12 80 LYS A N 1
ATOM 644 C CA . LYS A 1 80 ? -21.435 -9.654 3.902 1.00 98.12 80 LYS A CA 1
ATOM 645 C C . LYS A 1 80 ? -21.407 -9.203 5.358 1.00 98.12 80 LYS A C 1
ATOM 647 O O . LYS A 1 80 ? -22.380 -9.399 6.080 1.00 98.12 80 LYS A O 1
ATOM 652 N N . ARG A 1 81 ? -20.284 -8.631 5.798 1.00 97.75 81 ARG A N 1
ATOM 653 C CA . ARG A 1 81 ? -20.047 -8.140 7.160 1.00 97.75 81 ARG A CA 1
ATOM 654 C C . ARG A 1 81 ? -19.561 -6.692 7.091 1.00 97.75 81 ARG A C 1
ATOM 656 O O . ARG A 1 81 ? -18.359 -6.469 7.067 1.00 97.75 81 ARG A O 1
ATOM 663 N N . PRO A 1 82 ? -20.465 -5.706 7.004 1.00 98.06 82 PRO A N 1
ATOM 664 C CA . PRO A 1 82 ? -20.067 -4.309 6.874 1.00 98.06 82 PRO A CA 1
ATOM 665 C C . PRO A 1 82 ? -19.106 -3.872 7.985 1.00 98.06 82 PRO A C 1
ATOM 667 O O . PRO A 1 82 ? -19.352 -4.170 9.152 1.00 98.06 82 PRO A O 1
ATOM 670 N N . LEU A 1 83 ? -18.077 -3.097 7.642 1.00 98.56 83 LEU A N 1
ATOM 671 C CA . LEU A 1 83 ? -17.081 -2.539 8.572 1.00 98.56 83 LEU A CA 1
ATOM 672 C C . LEU A 1 83 ? -17.635 -1.356 9.394 1.00 98.56 83 LEU A C 1
ATOM 674 O O . LEU A 1 83 ? -16.932 -0.388 9.679 1.00 98.56 83 LEU A O 1
ATOM 678 N N . LYS A 1 84 ? -18.923 -1.411 9.751 1.00 98.12 84 LYS A N 1
ATOM 679 C CA . LYS A 1 84 ? -19.643 -0.321 10.414 1.00 98.12 84 LYS A CA 1
ATOM 680 C C . LYS A 1 84 ? -18.976 0.042 11.735 1.00 98.12 84 LYS A C 1
ATOM 682 O O . LYS A 1 84 ? -18.710 -0.821 12.563 1.00 98.12 84 LYS A O 1
ATOM 687 N N . GLY A 1 85 ? -18.770 1.340 11.934 1.00 97.94 85 GLY A N 1
ATOM 688 C CA . GLY A 1 85 ? -18.155 1.885 13.142 1.00 97.94 85 GLY A CA 1
ATOM 689 C C . GLY A 1 85 ? -16.626 1.874 13.137 1.00 97.94 85 GLY A C 1
ATOM 690 O O . GLY A 1 85 ? -16.050 2.500 14.019 1.00 97.94 85 GLY A O 1
ATOM 691 N N . LEU A 1 86 ? -15.971 1.240 12.156 1.00 98.81 86 LEU A N 1
ATOM 692 C CA . LEU A 1 86 ? -14.519 1.310 12.000 1.00 98.81 86 LEU A CA 1
ATOM 693 C C . LEU A 1 86 ? -14.106 2.645 11.380 1.00 98.81 86 LEU A C 1
ATOM 695 O O . LEU A 1 86 ? -14.450 2.924 10.227 1.00 98.81 86 LEU A O 1
ATOM 699 N N . LYS A 1 87 ? -13.325 3.437 12.117 1.00 98.88 87 LYS A N 1
ATOM 700 C CA . LYS A 1 87 ? -12.707 4.663 11.604 1.00 98.88 87 LYS A CA 1
ATOM 701 C C . LYS A 1 87 ? -11.318 4.374 11.048 1.00 98.88 87 LYS A C 1
ATOM 703 O O . LYS A 1 87 ? -10.449 3.885 11.767 1.00 98.88 87 LYS A O 1
ATOM 708 N N . VAL A 1 88 ? -11.095 4.688 9.778 1.00 98.81 88 VAL A N 1
ATOM 709 C CA . VAL A 1 88 ? -9.883 4.302 9.050 1.00 98.81 88 VAL A CA 1
ATOM 710 C C . VAL A 1 88 ? -9.116 5.533 8.587 1.00 98.81 88 VAL A C 1
ATOM 712 O O . VAL A 1 88 ? -9.660 6.380 7.884 1.00 98.81 88 VAL A O 1
ATOM 715 N N . ALA A 1 89 ? -7.834 5.611 8.938 1.00 98.69 89 ALA A N 1
ATOM 716 C CA . ALA A 1 89 ? -6.890 6.514 8.285 1.00 98.69 89 ALA A CA 1
ATOM 717 C C . ALA A 1 89 ? -6.314 5.817 7.045 1.00 98.69 89 ALA A C 1
ATOM 719 O O . ALA A 1 89 ? -5.560 4.850 7.162 1.00 98.69 89 ALA A O 1
ATOM 720 N N . ASN A 1 90 ? -6.700 6.275 5.856 1.00 98.50 90 ASN A N 1
ATOM 721 C CA . ASN A 1 90 ? -6.270 5.685 4.589 1.00 98.50 90 ASN A CA 1
ATOM 722 C C . ASN A 1 90 ? -4.888 6.210 4.197 1.00 98.50 90 ASN A C 1
ATOM 724 O O . ASN A 1 90 ? -4.750 7.363 3.802 1.00 98.50 90 ASN A O 1
ATOM 728 N N . TYR A 1 91 ? -3.861 5.374 4.319 1.00 98.38 91 TYR A N 1
ATOM 729 C CA . TYR A 1 91 ? -2.478 5.733 4.029 1.00 98.38 91 TYR A CA 1
ATOM 730 C C . TYR A 1 91 ? -2.014 5.141 2.692 1.00 98.38 91 TYR A C 1
ATOM 732 O O . TYR A 1 91 ? -1.666 3.959 2.599 1.00 98.38 91 TYR A O 1
ATOM 740 N N . TYR A 1 92 ? -2.004 5.989 1.665 1.00 96.62 92 TYR A N 1
ATOM 741 C CA . TYR A 1 92 ? -1.572 5.664 0.306 1.00 96.62 92 TYR A CA 1
ATOM 742 C C . TYR A 1 92 ? -0.052 5.634 0.205 1.00 96.62 92 TYR A C 1
ATOM 744 O O . TYR A 1 92 ? 0.515 4.753 -0.422 1.00 96.62 92 TYR A O 1
ATOM 752 N N . GLY A 1 93 ? 0.640 6.541 0.893 1.00 94.88 93 GLY A N 1
ATOM 753 C CA . GLY A 1 93 ? 2.094 6.649 0.845 1.00 94.88 93 GLY A CA 1
ATOM 754 C C . GLY A 1 93 ? 2.617 7.323 -0.427 1.00 94.88 93 GLY A C 1
ATOM 755 O O . GLY A 1 93 ? 1.889 7.668 -1.352 1.00 94.88 93 GLY A O 1
ATOM 756 N N . CYS A 1 94 ? 3.931 7.528 -0.466 1.00 93.19 94 CYS A N 1
ATOM 757 C CA . CYS A 1 94 ? 4.537 8.516 -1.359 1.00 93.19 94 CYS A CA 1
ATOM 758 C C . CYS A 1 94 ? 4.692 8.104 -2.829 1.00 93.19 94 CYS A C 1
ATOM 760 O O . CYS A 1 94 ? 4.828 8.981 -3.670 1.00 93.19 94 CYS A O 1
ATOM 762 N N . LEU A 1 95 ? 4.724 6.806 -3.150 1.00 92.19 95 LEU A N 1
ATOM 763 C CA . LEU A 1 95 ? 5.027 6.309 -4.506 1.00 92.19 95 LEU A CA 1
ATOM 764 C C . LEU A 1 95 ? 3.816 5.722 -5.248 1.00 92.19 95 LEU A C 1
ATOM 766 O O . LEU A 1 95 ? 4.006 5.088 -6.280 1.00 92.19 95 LEU A O 1
ATOM 770 N N . TYR A 1 96 ? 2.595 5.869 -4.722 1.00 90.94 96 TYR A N 1
ATOM 771 C CA . TYR A 1 96 ? 1.394 5.329 -5.375 1.00 90.94 96 TYR A CA 1
ATOM 772 C C . TYR A 1 96 ? 1.068 6.089 -6.667 1.00 90.94 96 TYR A C 1
ATOM 774 O O . TYR A 1 96 ? 1.051 5.516 -7.752 1.00 90.94 96 TYR A O 1
ATOM 782 N N . THR A 1 97 ? 0.879 7.402 -6.554 1.00 82.62 97 THR A N 1
ATOM 783 C CA . THR A 1 97 ? 0.495 8.300 -7.656 1.00 82.62 97 THR A CA 1
ATOM 784 C C . THR A 1 97 ? 1.632 9.216 -8.108 1.00 82.62 97 THR A C 1
ATOM 786 O O . THR A 1 97 ? 1.489 9.926 -9.101 1.00 82.62 97 THR A O 1
ATOM 789 N N . ARG A 1 98 ? 2.783 9.195 -7.415 1.00 85.38 98 ARG A N 1
ATOM 790 C CA . ARG A 1 98 ? 3.886 10.144 -7.628 1.00 85.38 98 ARG A CA 1
ATOM 791 C C . ARG A 1 98 ? 5.189 9.447 -8.052 1.00 85.38 98 ARG A C 1
ATOM 793 O O . ARG A 1 98 ? 5.548 8.410 -7.491 1.00 85.38 98 ARG A O 1
ATOM 800 N N . PRO A 1 99 ? 5.962 10.055 -8.973 1.00 78.62 99 PRO A N 1
ATOM 801 C CA . PRO A 1 99 ? 5.684 11.309 -9.667 1.00 78.62 99 PRO A CA 1
ATOM 802 C C . PRO A 1 99 ? 4.768 11.124 -10.888 1.00 78.62 99 PRO A C 1
ATOM 804 O O . PRO A 1 99 ? 4.858 10.131 -11.612 1.00 78.62 99 PRO A O 1
ATOM 807 N N . HIS A 1 100 ? 3.976 12.160 -11.171 1.00 69.69 100 HIS A N 1
ATOM 808 C CA . HIS A 1 100 ? 2.939 12.193 -12.214 1.00 69.69 100 HIS A CA 1
ATOM 809 C C . HIS A 1 100 ? 3.363 11.725 -13.593 1.00 69.69 100 HIS A C 1
ATOM 811 O O . HIS A 1 100 ? 2.542 11.211 -14.342 1.00 69.69 100 HIS A O 1
ATOM 817 N N . PHE A 1 101 ? 4.618 11.960 -13.970 1.00 66.88 101 PHE A N 1
ATOM 818 C CA . PHE A 1 101 ? 5.067 11.777 -15.345 1.00 66.88 101 PHE A CA 1
ATOM 819 C C . PHE A 1 101 ? 5.350 10.314 -15.723 1.00 66.88 101 PHE A C 1
ATOM 821 O O . PHE A 1 101 ? 5.534 10.025 -16.900 1.00 66.88 101 PHE A O 1
ATOM 828 N N . TYR A 1 102 ? 5.369 9.383 -14.760 1.00 70.88 102 TYR A N 1
ATOM 829 C CA . TYR A 1 102 ? 5.408 7.946 -15.068 1.00 70.88 102 TYR A CA 1
ATOM 830 C C . TYR A 1 102 ? 4.684 7.041 -14.067 1.00 70.88 102 TYR A C 1
ATOM 832 O O . TYR A 1 102 ? 4.537 5.860 -14.371 1.00 70.88 102 TYR A O 1
ATOM 840 N N . ALA A 1 103 ? 4.244 7.523 -12.899 1.00 65.19 103 ALA A N 1
ATOM 841 C CA . ALA A 1 103 ? 3.339 6.749 -12.054 1.00 65.19 103 ALA A CA 1
ATOM 842 C C . ALA A 1 103 ? 1.995 6.620 -12.796 1.00 65.19 103 ALA A C 1
ATOM 844 O O . ALA A 1 103 ? 1.220 7.573 -12.894 1.00 65.19 103 ALA A O 1
ATOM 845 N N . ARG A 1 104 ? 1.776 5.452 -13.415 1.00 60.16 104 ARG A N 1
ATOM 846 C CA . ARG A 1 104 ? 0.736 5.207 -14.430 1.00 60.16 104 ARG A CA 1
ATOM 847 C C . ARG A 1 104 ? -0.674 5.059 -13.867 1.00 60.16 104 ARG A C 1
ATOM 849 O O . ARG A 1 104 ? -1.542 4.586 -14.589 1.00 60.16 104 ARG A O 1
ATOM 856 N N . THR A 1 105 ? -0.956 5.514 -12.645 1.00 51.28 105 THR A N 1
ATOM 857 C CA . THR A 1 105 ? -2.342 5.911 -12.373 1.00 51.28 105 THR A CA 1
ATOM 858 C C . THR A 1 105 ? -2.715 7.011 -13.365 1.00 51.28 105 THR A C 1
ATOM 860 O O . THR A 1 105 ? -3.784 6.952 -13.938 1.00 51.28 105 THR A O 1
ATOM 863 N N . TYR A 1 106 ? -1.793 7.909 -13.727 1.00 42.00 106 TYR A N 1
ATOM 864 C CA . TYR A 1 106 ? -1.948 8.913 -14.782 1.00 42.00 106 TYR A CA 1
ATOM 865 C C . TYR A 1 106 ? -1.490 8.384 -16.167 1.00 42.00 106 TYR A C 1
ATOM 867 O O . TYR A 1 106 ? -0.466 7.715 -16.278 1.00 42.00 106 TYR A O 1
ATOM 875 N N . ALA A 1 107 ? -2.220 8.673 -17.252 1.00 41.47 107 ALA A N 1
ATOM 876 C CA . ALA A 1 107 ? -1.842 8.265 -18.607 1.00 41.47 107 ALA A CA 1
ATOM 877 C C . ALA A 1 107 ? -0.710 9.153 -19.093 1.00 41.47 107 ALA A C 1
ATOM 879 O O . ALA A 1 107 ? -0.799 10.374 -18.991 1.00 41.47 107 ALA A O 1
ATOM 880 N N . HIS A 1 108 ? 0.281 8.530 -19.722 1.00 43.72 108 HIS A N 1
ATOM 881 C CA . HIS A 1 108 ? 1.137 9.204 -20.684 1.00 43.72 108 HIS A CA 1
ATOM 882 C C . HIS A 1 108 ? 1.146 8.398 -21.969 1.00 43.72 108 HIS A C 1
ATOM 884 O O . HIS A 1 108 ? 1.621 7.266 -21.998 1.00 43.72 108 HIS A O 1
ATOM 890 N N . ALA A 1 109 ? 0.647 9.016 -23.030 1.00 39.94 109 ALA A N 1
ATOM 891 C CA . ALA A 1 109 ? 1.019 8.694 -24.393 1.00 39.94 109 ALA A CA 1
ATOM 892 C C . ALA A 1 109 ? 1.525 9.996 -25.031 1.00 39.94 109 ALA A C 1
ATOM 894 O O . ALA A 1 109 ? 0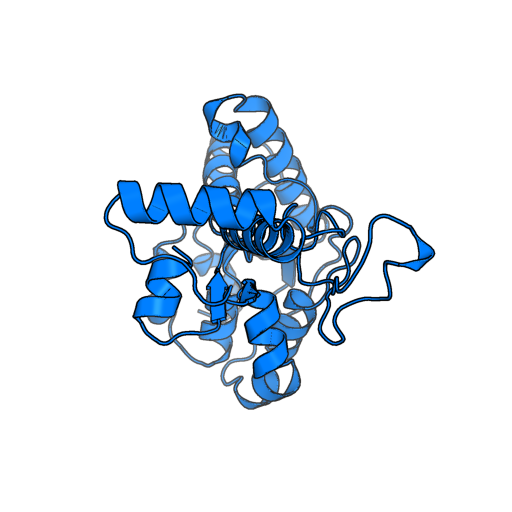.752 10.712 -25.659 1.00 39.94 109 ALA A O 1
ATOM 895 N N . GLY A 1 110 ? 2.807 10.334 -24.838 1.00 41.53 110 GLY A N 1
ATOM 896 C CA . GLY A 1 110 ? 3.463 11.354 -25.665 1.00 41.53 110 GLY A CA 1
ATOM 897 C C . GLY A 1 110 ? 4.449 12.302 -24.975 1.00 41.53 110 GLY A C 1
ATOM 898 O O . GLY A 1 110 ? 4.182 12.832 -23.907 1.00 41.53 110 GLY A O 1
ATOM 899 N N . GLY A 1 111 ? 5.568 12.539 -25.676 1.00 47.28 111 GLY A N 1
ATOM 900 C CA . GLY A 1 111 ? 6.302 13.812 -25.744 1.00 47.28 111 GLY A CA 1
ATOM 901 C C . GLY A 1 111 ? 7.028 14.352 -24.502 1.00 47.28 111 GLY A C 1
ATOM 902 O O . GLY A 1 111 ? 6.801 13.958 -23.367 1.00 47.28 111 GLY A O 1
ATOM 903 N N . GLN A 1 112 ? 7.945 15.300 -24.737 1.00 48.12 112 GLN A N 1
ATOM 904 C CA . GLN A 1 112 ? 8.680 16.017 -23.681 1.00 48.12 112 GLN A CA 1
ATOM 905 C C . GLN A 1 112 ? 8.091 17.404 -23.349 1.00 48.12 112 GLN A C 1
ATOM 907 O O . GLN A 1 112 ? 8.460 17.969 -22.319 1.00 48.12 112 GLN A O 1
ATOM 912 N N . SER A 1 113 ? 7.193 17.957 -24.179 1.00 52.91 113 SER A N 1
ATOM 913 C CA . SER A 1 113 ? 6.577 19.277 -23.956 1.00 52.91 113 SER A CA 1
ATOM 914 C C . SER A 1 113 ? 5.307 19.201 -23.106 1.00 52.91 113 SER A C 1
ATOM 916 O O . SER A 1 113 ? 4.670 18.154 -23.014 1.00 52.91 113 SER A O 1
ATOM 918 N N . GLU A 1 114 ? 4.934 20.3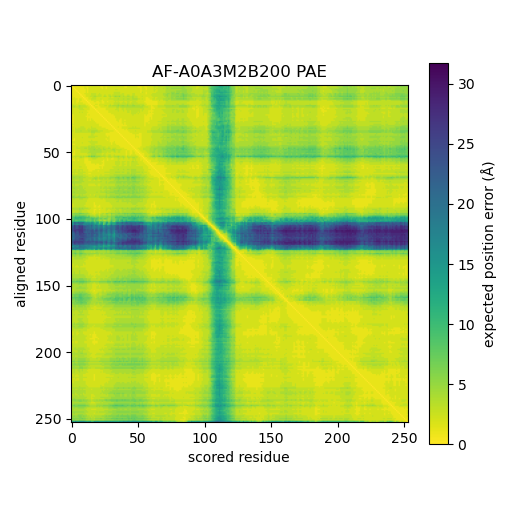18 -22.481 1.00 45.28 114 GLU A N 1
ATOM 919 C CA . GLU A 1 114 ? 3.747 20.428 -21.625 1.00 45.28 114 GLU A CA 1
ATOM 920 C C . GLU A 1 114 ? 2.442 20.245 -22.421 1.00 45.28 114 GLU A C 1
ATOM 922 O O . GLU A 1 114 ? 1.522 19.586 -21.940 1.00 45.28 114 GLU A O 1
ATOM 927 N N . GLU A 1 115 ? 2.391 20.692 -23.682 1.00 49.38 115 GLU A N 1
ATOM 928 C CA . GLU A 1 115 ? 1.245 20.459 -24.575 1.00 49.38 115 GLU A CA 1
ATOM 929 C C . GLU A 1 115 ? 1.151 19.011 -25.086 1.00 49.38 115 GLU A C 1
ATOM 931 O O . GLU A 1 115 ? 0.069 18.552 -25.449 1.00 49.38 115 GLU A O 1
ATOM 936 N N . ALA A 1 116 ? 2.269 18.275 -25.107 1.00 48.31 116 ALA A N 1
ATOM 937 C CA . ALA A 1 116 ? 2.329 16.876 -25.535 1.00 48.31 116 ALA A CA 1
ATOM 938 C C . ALA A 1 116 ? 2.028 15.877 -24.405 1.00 48.31 116 ALA A C 1
ATOM 940 O O . ALA A 1 116 ? 2.064 14.675 -24.654 1.00 48.31 116 ALA A O 1
ATOM 941 N N . ARG A 1 117 ? 1.694 16.368 -23.200 1.00 54.00 117 ARG A N 1
ATOM 942 C CA . ARG A 1 117 ? 1.222 15.591 -22.043 1.00 54.00 117 ARG A CA 1
ATOM 943 C C . ARG A 1 117 ? -0.313 15.640 -21.924 1.00 54.00 117 ARG A C 1
ATOM 945 O O . ARG A 1 117 ? -0.826 16.214 -20.957 1.00 54.00 117 ARG A O 1
ATOM 952 N N . PRO A 1 118 ? -1.111 15.098 -22.866 1.00 42.00 118 PRO A N 1
ATOM 953 C CA . PRO A 1 118 ? -2.544 15.060 -22.659 1.00 42.00 118 PRO A CA 1
ATOM 954 C C . PRO A 1 118 ? -2.867 14.043 -21.558 1.00 42.00 118 PRO A C 1
ATOM 956 O O . PRO A 1 118 ? -2.607 12.854 -21.691 1.00 42.00 118 PRO A O 1
ATOM 959 N N . ARG A 1 119 ? -3.425 14.585 -20.473 1.00 44.09 119 ARG A N 1
ATOM 960 C CA . ARG A 1 119 ? -4.479 14.054 -19.593 1.00 44.09 119 ARG A CA 1
ATOM 961 C C . ARG A 1 119 ? -4.423 12.557 -19.260 1.00 44.09 119 ARG A C 1
ATOM 963 O O . ARG A 1 119 ? -4.694 11.711 -20.100 1.00 44.09 119 ARG A O 1
ATOM 970 N N . LYS A 1 120 ? -4.189 12.317 -17.963 1.00 47.25 120 LYS A N 1
ATOM 971 C CA . LYS A 1 120 ? -4.873 11.393 -17.038 1.00 47.25 120 LYS A CA 1
ATOM 972 C C . LYS A 1 120 ? -5.478 10.154 -17.721 1.00 47.25 120 LYS A C 1
ATOM 974 O O . LYS A 1 120 ? -6.378 10.277 -18.540 1.00 47.25 120 LYS A O 1
ATOM 979 N N . ARG A 1 121 ? -5.032 8.949 -17.334 1.00 52.19 121 ARG A N 1
ATOM 980 C CA . ARG A 1 121 ? -5.699 7.686 -17.697 1.00 52.19 121 ARG A CA 1
ATOM 981 C C . ARG A 1 121 ? -7.141 7.899 -17.261 1.00 52.19 121 ARG A C 1
ATOM 983 O O . ARG A 1 121 ? -7.350 8.453 -16.182 1.00 52.19 121 ARG A O 1
ATOM 990 N N . ASP A 1 122 ? -8.121 7.486 -18.059 1.00 50.38 122 ASP A N 1
ATOM 991 C CA . ASP A 1 122 ? -9.534 7.634 -17.672 1.00 50.38 122 ASP A CA 1
ATOM 992 C C . ASP A 1 122 ? -9.814 7.015 -16.280 1.00 50.38 122 ASP A C 1
ATOM 994 O O . ASP A 1 122 ? -10.768 7.377 -15.599 1.00 50.38 122 ASP A O 1
ATOM 998 N N . THR A 1 123 ? -8.918 6.126 -15.836 1.00 55.50 123 THR A N 1
ATOM 999 C CA . THR A 1 123 ? -8.893 5.389 -14.571 1.00 55.50 123 THR A CA 1
ATOM 1000 C C . THR A 1 123 ? -7.847 5.881 -13.555 1.00 55.50 123 THR A C 1
ATOM 1002 O O . THR A 1 123 ? -7.331 5.087 -12.768 1.00 55.50 123 THR A O 1
ATOM 1005 N N . ALA A 1 124 ? -7.440 7.148 -13.612 1.00 69.06 124 ALA A N 1
ATOM 1006 C CA . ALA A 1 124 ? -6.404 7.676 -12.730 1.00 69.06 124 ALA A CA 1
ATOM 1007 C C . ALA A 1 124 ? -6.945 8.193 -11.397 1.00 69.06 124 ALA A C 1
ATOM 1009 O O . ALA A 1 124 ? -7.863 9.021 -11.364 1.00 69.06 124 ALA A O 1
ATOM 1010 N N . ASP A 1 125 ? -6.280 7.810 -10.312 1.00 81.94 125 ASP A N 1
ATOM 1011 C CA . ASP A 1 125 ? -6.443 8.458 -9.013 1.00 81.94 125 ASP A CA 1
ATOM 1012 C C . ASP A 1 125 ? -5.775 9.853 -8.996 1.00 81.94 125 ASP A C 1
ATOM 1014 O O . ASP A 1 125 ? -5.078 10.244 -9.943 1.00 81.94 125 ASP A O 1
ATOM 1018 N N . ASP A 1 126 ? -6.037 10.636 -7.956 1.00 83.94 126 ASP A N 1
ATOM 1019 C CA . ASP A 1 126 ? -5.412 11.947 -7.734 1.00 83.94 126 ASP A CA 1
ATOM 1020 C C . ASP A 1 126 ? -4.091 11.826 -6.953 1.00 83.94 126 ASP A C 1
ATOM 1022 O O . ASP A 1 126 ? -3.881 10.876 -6.199 1.00 83.94 126 ASP A O 1
ATOM 1026 N N . ASP A 1 127 ? -3.158 12.751 -7.149 1.00 78.69 127 ASP A N 1
ATOM 1027 C CA . ASP A 1 127 ? -1.857 12.727 -6.485 1.00 78.69 127 ASP A CA 1
ATOM 1028 C C . ASP A 1 127 ? -1.800 13.239 -5.086 1.00 78.69 127 ASP A C 1
ATOM 1030 O O . ASP A 1 127 ? -1.095 12.673 -4.245 1.00 78.69 127 ASP A O 1
ATOM 1034 N N . GLU A 1 128 ? -2.448 14.367 -4.893 1.00 83.25 128 GLU A N 1
ATOM 1035 C CA . GLU A 1 128 ? -2.441 15.044 -3.618 1.00 83.25 128 GLU A CA 1
ATOM 1036 C C . GLU A 1 128 ? -3.681 14.612 -2.830 1.00 83.25 128 GLU A C 1
ATOM 1038 O O . GLU A 1 128 ? -3.620 14.536 -1.605 1.00 83.25 128 GLU A O 1
ATOM 1043 N N . HIS A 1 129 ? -4.745 14.187 -3.524 1.00 88.94 129 HIS A N 1
ATOM 1044 C CA . HIS A 1 129 ? -6.035 13.797 -2.953 1.00 88.94 129 HIS A CA 1
ATOM 1045 C C . HIS A 1 129 ? -6.528 12.403 -3.413 1.00 88.94 129 HIS A C 1
ATOM 1047 O O . HIS A 1 129 ? -7.678 12.284 -3.857 1.00 88.94 129 HIS A O 1
ATOM 1053 N N . PRO A 1 130 ? -5.703 11.330 -3.362 1.00 91.06 130 PRO A N 1
ATOM 1054 C CA . PRO A 1 130 ? -6.136 10.005 -3.800 1.00 91.06 130 PRO A CA 1
ATOM 1055 C C . PRO A 1 130 ? -7.333 9.501 -2.988 1.00 91.06 130 PRO A C 1
ATOM 1057 O O . PRO A 1 130 ? -7.403 9.689 -1.770 1.00 91.06 130 PRO A O 1
ATOM 1060 N N . TYR A 1 131 ? -8.267 8.824 -3.656 1.00 92.75 131 TYR A N 1
ATOM 1061 C CA . TYR A 1 131 ? -9.546 8.443 -3.050 1.00 92.75 131 TYR A CA 1
ATOM 1062 C C . TYR A 1 131 ? -9.965 6.991 -3.297 1.00 92.75 131 TYR A C 1
ATOM 1064 O O . TYR A 1 131 ? -10.969 6.550 -2.728 1.00 92.75 131 TYR A O 1
ATOM 1072 N N . TYR A 1 132 ? -9.237 6.214 -4.107 1.00 95.00 132 TYR A N 1
ATOM 1073 C CA . TYR A 1 132 ? -9.663 4.853 -4.455 1.00 95.00 132 TYR A CA 1
ATOM 1074 C C . TYR A 1 132 ? -9.783 3.940 -3.230 1.00 95.00 132 TYR A C 1
ATOM 1076 O O . TYR A 1 132 ? -10.771 3.214 -3.101 1.00 95.00 132 TYR A O 1
ATOM 1084 N N . MET A 1 133 ? -8.837 4.001 -2.289 1.00 97.44 133 MET A N 1
ATOM 1085 C CA . MET A 1 133 ? -8.881 3.187 -1.068 1.00 97.44 133 MET A CA 1
ATOM 1086 C C . MET A 1 133 ? -10.017 3.625 -0.143 1.00 9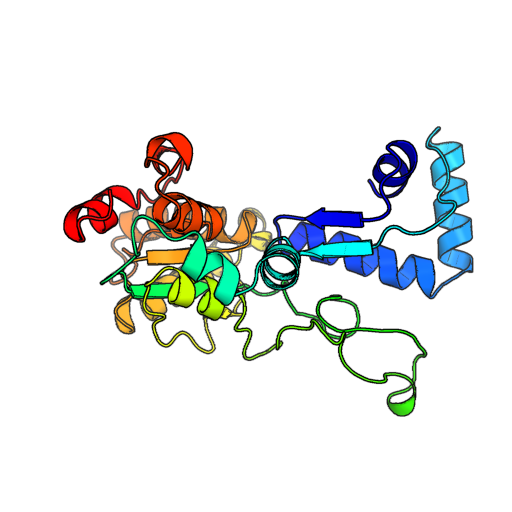7.44 133 MET A C 1
ATOM 1088 O O . MET A 1 133 ? -10.728 2.767 0.386 1.00 97.44 133 MET A O 1
ATOM 1092 N N . ASN A 1 134 ? -10.240 4.937 -0.013 1.00 97.75 134 ASN A N 1
ATOM 1093 C CA . ASN A 1 134 ? -11.362 5.498 0.741 1.00 97.75 134 ASN A CA 1
ATOM 1094 C C . ASN A 1 134 ? -12.682 4.964 0.181 1.00 97.75 134 ASN A C 1
ATOM 1096 O O . ASN A 1 134 ? -13.454 4.340 0.903 1.00 97.75 134 ASN A O 1
ATOM 1100 N N . ALA A 1 135 ? -12.897 5.117 -1.125 1.00 97.69 135 ALA A N 1
ATOM 1101 C CA . ALA A 1 135 ? -14.131 4.716 -1.788 1.00 97.69 135 ALA A CA 1
ATOM 1102 C C . ALA A 1 135 ? -14.412 3.208 -1.668 1.00 97.69 135 ALA A C 1
ATOM 1104 O O . ALA A 1 135 ? -15.569 2.808 -1.514 1.00 97.69 135 ALA A O 1
ATOM 1105 N N . LEU A 1 136 ? -13.378 2.362 -1.720 1.00 98.44 136 LEU A N 1
ATOM 1106 C CA . LEU A 1 136 ? -13.525 0.915 -1.539 1.00 98.44 136 LEU A CA 1
ATOM 1107 C C . LEU A 1 136 ? -13.850 0.549 -0.084 1.00 98.44 136 LEU A C 1
ATOM 1109 O O . LEU A 1 136 ? -14.750 -0.257 0.153 1.00 98.44 136 LEU A O 1
ATOM 1113 N N . LEU A 1 137 ? -13.162 1.129 0.900 1.00 98.69 137 LEU A N 1
ATOM 1114 C CA . LEU A 1 137 ? -13.404 0.805 2.311 1.00 98.69 137 LEU A CA 1
ATOM 1115 C C . LEU A 1 137 ? -14.715 1.409 2.837 1.00 98.69 137 LEU A C 1
ATOM 1117 O O . LEU A 1 137 ? -15.422 0.758 3.610 1.00 98.69 137 LEU A O 1
ATOM 1121 N N . GLU A 1 138 ? -15.108 2.588 2.364 1.00 98.69 138 GLU A N 1
ATOM 1122 C CA . GLU A 1 138 ? -16.420 3.185 2.644 1.00 98.69 138 GLU A CA 1
ATOM 1123 C C . GLU A 1 138 ? -17.553 2.381 2.005 1.00 98.69 138 GLU A C 1
ATOM 1125 O O . GLU A 1 138 ? -18.581 2.138 2.639 1.00 98.69 138 GLU A O 1
ATOM 1130 N N . ALA A 1 139 ? -17.354 1.869 0.786 1.00 98.56 139 ALA A N 1
ATOM 1131 C CA . ALA A 1 139 ? -18.278 0.916 0.174 1.00 98.56 139 ALA A CA 1
ATOM 1132 C C . ALA A 1 139 ? -18.425 -0.377 0.994 1.00 98.56 139 ALA A C 1
ATOM 1134 O O . ALA A 1 139 ? -19.507 -0.961 1.023 1.00 98.56 139 ALA A O 1
ATOM 1135 N N . ALA A 1 140 ? -17.369 -0.800 1.689 1.00 98.50 140 ALA A N 1
ATOM 1136 C CA . ALA A 1 140 ? -17.404 -1.910 2.637 1.00 98.50 140 ALA A CA 1
ATOM 1137 C C . ALA A 1 140 ? -18.005 -1.535 4.011 1.00 98.50 140 ALA A C 1
ATOM 1139 O O . ALA A 1 140 ? -18.173 -2.401 4.872 1.00 98.50 140 ALA A O 1
ATOM 1140 N N . GLY A 1 141 ? -18.372 -0.268 4.225 1.00 98.44 141 GLY A N 1
ATOM 1141 C CA . GLY A 1 141 ? -19.057 0.229 5.420 1.00 98.44 141 GLY A CA 1
ATOM 1142 C C . GLY A 1 141 ? -18.160 0.868 6.481 1.00 98.44 141 GLY A C 1
ATOM 1143 O O . GLY A 1 141 ? -18.676 1.194 7.550 1.00 98.44 141 GLY A O 1
ATOM 1144 N N . ALA A 1 142 ? -16.861 1.041 6.216 1.00 98.75 142 ALA A N 1
ATOM 1145 C CA . ALA A 1 142 ? -15.968 1.799 7.092 1.00 98.75 142 ALA A CA 1
ATOM 1146 C C . ALA A 1 142 ? -16.218 3.313 6.970 1.00 98.75 142 ALA A C 1
ATOM 1148 O O . ALA A 1 142 ? -16.951 3.776 6.096 1.00 98.75 142 ALA A O 1
ATOM 1149 N N . THR A 1 143 ? -15.601 4.100 7.845 1.00 98.75 143 THR A N 1
ATOM 1150 C CA . THR A 1 143 ? -15.607 5.566 7.773 1.00 98.75 143 THR A CA 1
ATOM 1151 C C . THR A 1 143 ? -14.177 6.067 7.671 1.00 98.75 143 THR A C 1
ATOM 1153 O O . THR A 1 143 ? -13.383 5.837 8.581 1.00 98.75 143 THR A O 1
ATOM 1156 N N . SER A 1 144 ? -13.839 6.756 6.583 1.00 98.50 144 SER A N 1
ATOM 1157 C CA . SER A 1 144 ? -12.535 7.405 6.460 1.00 98.50 144 SER A CA 1
ATOM 1158 C C . SER A 1 144 ? -12.457 8.596 7.412 1.00 98.50 144 SER A C 1
ATOM 1160 O O . SER A 1 144 ? -13.386 9.402 7.477 1.00 98.50 144 SER A O 1
ATOM 1162 N N . VAL A 1 145 ? -11.365 8.709 8.163 1.00 98.50 145 VAL A N 1
ATOM 1163 C CA . VAL A 1 145 ? -11.064 9.944 8.897 1.00 98.50 145 VAL A CA 1
ATOM 1164 C C . VAL A 1 145 ? -10.341 10.920 7.983 1.00 98.50 145 VAL A C 1
ATOM 1166 O O . VAL A 1 145 ? -9.672 10.508 7.035 1.00 98.50 145 VAL A O 1
ATOM 1169 N N . GLU A 1 146 ? -10.435 12.206 8.312 1.00 96.69 146 GLU A N 1
ATOM 1170 C CA . GLU A 1 146 ? -9.590 13.219 7.692 1.00 96.69 146 GLU A CA 1
ATOM 1171 C C . GLU A 1 146 ? -8.125 12.832 7.895 1.00 96.69 146 GLU A C 1
ATOM 1173 O O . GLU A 1 146 ? -7.707 12.524 9.017 1.00 96.69 146 GLU A O 1
ATOM 1178 N N . PHE A 1 147 ? -7.349 12.783 6.820 1.00 96.38 147 PHE A N 1
ATOM 1179 C CA . PHE A 1 147 ? -5.959 12.342 6.902 1.00 96.38 147 PHE A CA 1
ATOM 1180 C C . PHE A 1 147 ? -5.028 13.112 5.976 1.00 96.38 147 PHE A C 1
ATOM 1182 O O . PHE A 1 147 ? -3.839 12.799 5.919 1.00 96.38 147 PHE A O 1
ATOM 1189 N N . GLU A 1 148 ? -5.523 14.149 5.306 1.00 92.19 148 GLU A N 1
ATOM 1190 C CA . GLU A 1 148 ? -4.679 15.012 4.499 1.00 92.19 148 GLU A CA 1
ATOM 1191 C C . GLU A 1 148 ? -3.819 15.942 5.374 1.00 92.19 148 GLU A C 1
ATOM 1193 O O . GLU A 1 148 ? -4.238 16.362 6.456 1.00 92.19 148 GLU A O 1
ATOM 1198 N N . PRO A 1 149 ? -2.581 16.264 4.953 1.00 91.56 149 PRO A N 1
ATOM 1199 C CA . PRO A 1 149 ? -1.851 15.721 3.800 1.00 91.56 149 PRO A CA 1
ATOM 1200 C C . PRO A 1 149 ? -1.080 14.423 4.129 1.00 91.56 149 PRO A C 1
ATOM 1202 O O . PRO A 1 149 ? -0.203 14.008 3.375 1.00 91.56 149 PRO A O 1
ATOM 1205 N N . MET A 1 150 ? -1.312 13.820 5.301 1.00 95.81 150 MET A N 1
ATOM 1206 C CA . MET A 1 150 ? -0.519 12.705 5.832 1.00 95.81 150 MET A CA 1
ATOM 1207 C C . MET A 1 150 ? -0.710 11.396 5.056 1.00 95.81 150 MET A C 1
ATOM 1209 O O . MET A 1 150 ? 0.203 10.571 5.016 1.00 95.81 150 MET A O 1
ATOM 1213 N N . HIS A 1 151 ? -1.858 11.218 4.408 1.00 94.75 151 HIS A N 1
ATOM 1214 C CA . HIS A 1 151 ? -2.198 10.061 3.578 1.00 94.75 151 HIS A CA 1
ATOM 1215 C C . HIS A 1 151 ? -1.198 9.794 2.441 1.00 94.75 151 HIS A C 1
ATOM 1217 O O . HIS A 1 151 ? -1.015 8.631 2.084 1.00 94.75 151 HIS A O 1
ATOM 1223 N N . THR A 1 152 ? -0.501 10.814 1.926 1.00 94.44 152 THR A N 1
ATOM 1224 C CA . THR A 1 152 ? 0.501 10.695 0.842 1.00 94.44 152 THR A CA 1
ATOM 1225 C C . THR A 1 152 ? 1.948 10.949 1.289 1.00 94.44 152 THR A C 1
ATOM 1227 O O . THR A 1 152 ? 2.880 10.807 0.491 1.00 94.44 152 THR A O 1
ATOM 1230 N N . GLN A 1 153 ? 2.187 11.279 2.565 1.00 94.38 153 GLN A N 1
ATOM 1231 C CA . GLN A 1 153 ? 3.543 11.518 3.079 1.00 94.38 153 GLN A CA 1
ATOM 1232 C C . GLN A 1 153 ? 4.404 10.252 3.059 1.00 94.38 153 GLN A C 1
ATOM 1234 O O . GLN A 1 153 ? 3.902 9.133 3.064 1.00 94.38 153 GLN A O 1
ATOM 1239 N N . CYS A 1 154 ? 5.730 10.405 3.056 1.00 95.12 154 CYS A N 1
ATOM 1240 C CA . CYS A 1 154 ? 6.661 9.275 3.096 1.00 95.12 154 CYS A CA 1
ATOM 1241 C C . CYS A 1 154 ? 6.621 8.547 4.452 1.00 95.12 154 CYS A C 1
ATOM 1243 O O . CYS A 1 154 ? 6.661 9.184 5.498 1.00 95.12 154 CYS A O 1
ATOM 1245 N N . CYS A 1 155 ? 6.629 7.209 4.440 1.00 95.75 155 CYS A N 1
ATOM 1246 C CA . CYS A 1 155 ? 6.683 6.380 5.657 1.00 95.75 155 CYS A CA 1
ATOM 1247 C C . CYS A 1 155 ? 8.103 6.181 6.203 1.00 95.75 155 CYS A C 1
ATOM 1249 O O . CYS A 1 155 ? 8.282 5.484 7.198 1.00 95.75 155 CYS A O 1
ATOM 1251 N N . GLY A 1 156 ? 9.125 6.665 5.490 1.00 95.12 156 GLY A N 1
ATOM 1252 C CA . GLY A 1 156 ? 10.530 6.442 5.828 1.00 95.12 156 GLY A CA 1
ATOM 1253 C C . GLY A 1 156 ? 11.072 5.042 5.530 1.00 95.12 156 GLY A C 1
ATOM 1254 O O . GLY A 1 156 ? 12.273 4.847 5.627 1.00 95.12 156 GLY A O 1
ATOM 1255 N N . GLY A 1 157 ? 10.249 4.087 5.086 1.00 93.00 157 GLY A N 1
ATOM 1256 C CA . GLY A 1 157 ? 10.662 2.695 4.852 1.00 93.00 157 GLY A CA 1
ATOM 1257 C C . GLY A 1 157 ? 11.983 2.516 4.077 1.00 93.00 157 GLY A C 1
ATOM 1258 O O . GLY A 1 157 ? 12.858 1.803 4.571 1.00 93.00 157 GLY A O 1
ATOM 1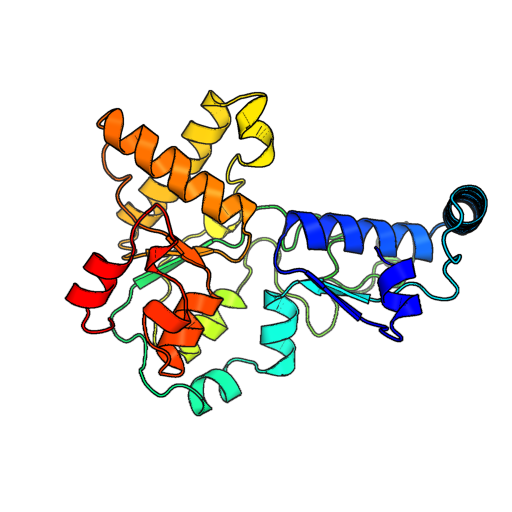259 N N . PRO A 1 158 ? 12.202 3.189 2.924 1.00 89.56 158 PRO A N 1
ATOM 1260 C CA . PRO A 1 158 ? 13.468 3.100 2.185 1.00 89.56 158 PRO A CA 1
ATOM 1261 C C . PRO A 1 158 ? 14.699 3.593 2.960 1.00 89.56 158 PRO A C 1
ATOM 1263 O O . PRO A 1 158 ? 15.814 3.176 2.659 1.00 89.56 158 PRO A O 1
ATOM 1266 N N . HIS A 1 159 ? 14.506 4.468 3.948 1.00 89.81 159 HIS A N 1
ATOM 1267 C CA . HIS A 1 159 ? 15.569 5.022 4.782 1.00 89.81 159 HIS A CA 1
ATOM 1268 C C . HIS A 1 159 ? 15.819 4.211 6.052 1.00 89.81 159 HIS A C 1
ATOM 1270 O O . HIS A 1 159 ? 16.763 4.523 6.767 1.00 89.81 159 HIS A O 1
ATOM 1276 N N . SER A 1 160 ? 15.042 3.163 6.333 1.00 87.31 160 SER A N 1
ATOM 1277 C CA . SER A 1 160 ? 15.120 2.422 7.602 1.00 87.31 160 SER A CA 1
ATOM 1278 C C . SER A 1 160 ? 16.526 1.926 7.962 1.00 87.31 160 SER A C 1
ATOM 1280 O O . SER A 1 160 ? 16.879 1.890 9.138 1.00 87.31 160 SER A O 1
ATOM 1282 N N . LEU A 1 161 ? 17.345 1.600 6.954 1.00 88.38 161 LEU A N 1
ATOM 1283 C CA . LEU A 1 161 ? 18.733 1.164 7.132 1.00 88.38 161 LEU A CA 1
ATOM 1284 C C . LEU A 1 161 ? 19.752 2.310 7.108 1.00 88.38 161 LEU A C 1
ATOM 1286 O O . LEU A 1 161 ? 20.803 2.202 7.732 1.00 88.38 161 LEU A O 1
ATOM 1290 N N . SER A 1 162 ? 19.480 3.378 6.356 1.00 93.56 162 SER A N 1
ATOM 1291 C CA . SER A 1 162 ? 20.435 4.473 6.142 1.00 93.56 162 SER A CA 1
ATOM 1292 C C . SER A 1 162 ? 20.267 5.619 7.139 1.00 93.56 162 SER A C 1
ATOM 1294 O O . SER A 1 162 ? 21.243 6.260 7.509 1.00 93.56 162 SER A O 1
ATOM 1296 N N . ASP A 1 163 ? 19.026 5.895 7.537 1.00 94.25 163 ASP A N 1
ATOM 1297 C CA . ASP A 1 163 ? 18.636 6.952 8.463 1.00 94.25 163 ASP A CA 1
ATOM 1298 C C . ASP A 1 163 ? 17.371 6.529 9.224 1.00 94.25 163 ASP A C 1
ATOM 1300 O O . ASP A 1 163 ? 16.219 6.844 8.892 1.00 94.25 163 ASP A O 1
ATOM 1304 N N . GLU A 1 164 ? 17.612 5.753 10.273 1.00 93.00 164 GLU A N 1
ATOM 1305 C CA . GLU A 1 164 ? 16.558 5.243 11.135 1.00 93.00 164 GLU A CA 1
ATOM 1306 C C . GLU A 1 164 ? 15.812 6.370 11.869 1.00 93.00 164 GLU A C 1
ATOM 1308 O O . GLU A 1 164 ? 14.605 6.273 12.088 1.00 93.00 164 GLU A O 1
ATOM 1313 N N . MET A 1 165 ? 16.508 7.450 12.240 1.00 93.81 165 MET A N 1
ATOM 1314 C CA . MET A 1 165 ? 15.917 8.552 13.006 1.00 93.81 165 MET A CA 1
ATOM 1315 C C . MET A 1 165 ? 14.887 9.313 12.175 1.00 93.81 165 MET A C 1
ATOM 1317 O O . MET A 1 165 ? 13.807 9.641 12.675 1.00 93.81 165 MET A O 1
ATOM 1321 N N . VAL A 1 166 ? 15.190 9.561 10.900 1.00 94.69 166 VAL A N 1
ATOM 1322 C CA . VAL A 1 166 ? 14.229 10.152 9.961 1.00 94.69 166 VAL A CA 1
ATOM 1323 C C . VAL A 1 166 ? 13.030 9.227 9.768 1.00 94.69 166 VAL A C 1
ATOM 1325 O O . VAL A 1 166 ? 11.888 9.688 9.825 1.00 94.69 166 VAL A O 1
ATOM 1328 N N . SER A 1 167 ? 13.273 7.925 9.609 1.00 95.75 167 SER A N 1
ATOM 1329 C CA . SER A 1 167 ? 12.212 6.930 9.415 1.00 95.75 167 SER A CA 1
ATOM 1330 C C . SER A 1 167 ? 11.252 6.869 10.606 1.00 95.75 167 SER A C 1
ATOM 1332 O O . SER A 1 167 ? 10.035 6.953 10.438 1.00 95.75 167 SER A O 1
ATOM 1334 N N . GLU A 1 168 ? 11.801 6.829 11.820 1.00 96.56 168 GLU A N 1
ATOM 1335 C CA . GLU A 1 168 ? 11.032 6.855 13.062 1.00 96.56 168 GLU A CA 1
ATOM 1336 C C . GLU A 1 168 ? 10.210 8.146 13.193 1.00 96.56 168 GLU A C 1
ATOM 1338 O O . GLU A 1 168 ? 9.029 8.093 13.542 1.00 96.56 168 GLU A O 1
ATOM 1343 N N . LYS A 1 169 ? 10.795 9.306 12.863 1.00 96.69 169 LYS A N 1
ATOM 1344 C CA . LYS A 1 169 ? 10.093 10.597 12.914 1.00 96.69 169 LYS A CA 1
ATOM 1345 C C . LYS A 1 169 ? 8.924 10.654 11.931 1.00 96.69 169 LYS A C 1
ATOM 1347 O O . LYS A 1 169 ? 7.862 11.165 12.287 1.00 96.69 169 LYS A O 1
ATOM 1352 N N . PHE A 1 170 ? 9.097 10.140 10.715 1.00 97.56 170 PHE A N 1
ATOM 1353 C CA . PHE A 1 170 ? 8.023 10.068 9.724 1.00 97.56 170 PHE A CA 1
ATOM 1354 C C . PHE A 1 170 ? 6.870 9.189 10.207 1.00 97.56 170 PHE A C 1
ATOM 1356 O O . PHE A 1 170 ? 5.724 9.640 10.209 1.00 97.56 170 PHE A O 1
ATOM 1363 N N . VAL A 1 171 ? 7.164 7.991 10.716 1.00 97.75 171 VAL A N 1
ATOM 1364 C CA . VAL A 1 171 ? 6.131 7.106 11.273 1.00 97.75 171 VAL A CA 1
ATOM 1365 C C . VAL A 1 171 ? 5.433 7.729 12.483 1.00 97.75 171 VAL A C 1
ATOM 1367 O O . VAL A 1 171 ? 4.207 7.673 12.565 1.00 97.75 171 VAL A O 1
ATOM 1370 N N . MET A 1 172 ? 6.169 8.388 13.382 1.00 98.06 172 MET A N 1
ATOM 1371 C CA . MET A 1 172 ? 5.579 9.087 14.527 1.00 98.06 172 MET A CA 1
ATOM 1372 C C . MET A 1 172 ? 4.541 10.125 14.083 1.00 98.06 172 MET A C 1
ATOM 1374 O O . MET A 1 172 ? 3.435 10.147 14.620 1.00 98.06 172 MET A O 1
ATOM 1378 N N . MET A 1 173 ? 4.859 10.948 13.077 1.00 98.25 173 MET A N 1
ATOM 1379 C CA . MET A 1 173 ? 3.922 11.950 12.556 1.00 98.25 173 MET A CA 1
ATOM 1380 C C . MET A 1 173 ? 2.672 11.314 11.936 1.00 98.25 173 MET A C 1
ATOM 1382 O O . MET A 1 173 ? 1.570 11.831 12.141 1.00 98.25 173 MET A O 1
ATOM 1386 N N . ILE A 1 174 ? 2.823 10.191 11.225 1.00 98.50 174 ILE A N 1
ATOM 1387 C CA . ILE A 1 174 ? 1.702 9.448 10.632 1.00 98.50 174 ILE A CA 1
ATOM 1388 C C . ILE A 1 174 ? 0.777 8.911 11.732 1.00 98.50 174 ILE A C 1
ATOM 1390 O O . ILE A 1 174 ? -0.424 9.193 11.720 1.00 98.50 174 ILE A O 1
ATOM 1394 N N . LEU A 1 175 ? 1.334 8.206 12.721 1.00 98.44 175 LEU A N 1
ATOM 1395 C CA . LEU A 1 175 ? 0.572 7.602 13.820 1.00 98.44 175 LEU A CA 1
ATOM 1396 C C . LEU A 1 175 ? -0.134 8.657 14.680 1.00 98.44 175 LEU A C 1
ATOM 1398 O O . LEU A 1 175 ? -1.332 8.537 14.933 1.00 98.44 175 LEU A O 1
ATOM 1402 N N . GLN A 1 176 ? 0.568 9.728 15.064 1.00 98.44 176 GLN A N 1
ATOM 1403 C CA . GLN A 1 176 ? -0.014 10.808 15.867 1.00 98.44 176 GLN A CA 1
ATOM 1404 C C . GLN A 1 176 ? -1.113 11.558 15.117 1.00 98.44 176 GLN A C 1
ATOM 1406 O O . GLN A 1 176 ? -2.097 11.988 15.716 1.00 98.44 176 GLN A O 1
ATOM 1411 N N . THR A 1 177 ? -0.988 11.721 13.801 1.00 98.50 177 THR A N 1
ATOM 1412 C CA . THR A 1 177 ? -2.055 12.328 12.992 1.00 98.50 177 THR A CA 1
ATOM 1413 C C . THR A 1 177 ? -3.272 11.414 12.920 1.00 98.50 177 THR A C 1
ATOM 1415 O O . THR A 1 177 ? -4.385 11.881 13.155 1.00 98.50 177 THR A O 1
ATOM 1418 N N . ALA A 1 178 ? -3.071 10.108 12.720 1.00 98.44 178 ALA A N 1
ATOM 1419 C CA . ALA A 1 178 ? -4.164 9.139 12.695 1.00 98.44 178 ALA A CA 1
ATOM 1420 C C . ALA A 1 178 ? -4.896 9.120 14.044 1.00 98.44 178 ALA A C 1
ATOM 1422 O O . ALA A 1 178 ? -6.125 9.195 14.093 1.00 98.44 178 ALA A O 1
ATOM 1423 N N . LYS A 1 179 ? -4.138 9.114 15.148 1.00 98.06 179 LYS A N 1
ATOM 1424 C CA . LYS A 1 179 ? -4.684 9.144 16.505 1.00 98.06 179 LYS A CA 1
ATOM 1425 C C . LYS A 1 179 ? -5.490 10.412 16.777 1.00 98.06 179 LYS A C 1
ATOM 1427 O O . LYS A 1 179 ? -6.621 10.315 17.250 1.00 98.06 179 LYS A O 1
ATOM 1432 N N . ARG A 1 180 ? -4.932 11.588 16.461 1.00 98.06 180 ARG A N 1
ATOM 1433 C CA . ARG A 1 180 ? -5.593 12.893 16.657 1.00 98.06 180 ARG A CA 1
ATOM 1434 C C . ARG A 1 180 ? -6.889 13.019 15.864 1.00 98.06 180 ARG A C 1
ATOM 1436 O O . ARG A 1 180 ? -7.846 13.588 16.377 1.00 98.06 180 ARG A O 1
ATOM 1443 N N . ASN A 1 181 ? -6.942 12.431 14.671 1.00 98.31 181 ASN A N 1
ATOM 1444 C CA . ASN A 1 181 ? -8.141 12.433 13.831 1.00 98.31 181 ASN A CA 1
ATOM 1445 C C . ASN A 1 181 ? -9.112 11.286 14.172 1.00 98.31 181 ASN A C 1
ATOM 1447 O O . ASN A 1 181 ? -10.137 11.111 13.515 1.00 98.31 181 ASN A O 1
ATOM 1451 N N . GLY A 1 182 ? -8.832 10.529 15.238 1.00 98.12 182 GLY A N 1
ATOM 1452 C CA . GLY A 1 182 ? -9.738 9.529 15.791 1.00 98.12 182 GLY A CA 1
ATOM 1453 C C . GLY A 1 182 ? -9.798 8.225 15.000 1.00 98.12 182 GLY A C 1
ATOM 1454 O O . GLY A 1 182 ? -10.826 7.551 15.056 1.00 98.12 182 GLY A O 1
ATOM 1455 N N . ALA A 1 183 ? -8.739 7.876 14.264 1.00 98.69 183 ALA A N 1
ATOM 1456 C CA . ALA A 1 183 ? -8.643 6.592 13.581 1.00 98.69 183 ALA A CA 1
ATOM 1457 C C . ALA A 1 183 ? -8.550 5.433 14.584 1.00 98.69 183 ALA A C 1
ATOM 1459 O O . ALA A 1 183 ? -7.793 5.485 15.557 1.00 98.69 183 ALA A O 1
ATOM 1460 N N . ASP A 1 184 ? -9.287 4.363 14.305 1.00 98.69 184 ASP A N 1
ATOM 1461 C CA . ASP A 1 184 ? -9.146 3.075 14.979 1.00 98.69 184 ASP A CA 1
ATOM 1462 C C . ASP A 1 184 ? -7.971 2.279 14.394 1.00 98.69 184 ASP A C 1
ATOM 1464 O O . ASP A 1 184 ? -7.252 1.608 15.133 1.00 98.69 184 ASP A O 1
ATOM 1468 N N . ILE A 1 185 ? -7.780 2.367 13.073 1.00 98.69 185 ILE A N 1
ATOM 1469 C CA . ILE A 1 185 ? -6.761 1.651 12.294 1.00 98.69 185 ILE A CA 1
ATOM 1470 C C . ILE A 1 185 ? -6.212 2.551 11.181 1.00 98.69 185 ILE A C 1
ATOM 1472 O O . ILE A 1 185 ? -6.929 3.393 10.634 1.00 98.69 185 ILE A O 1
ATOM 1476 N N . ILE A 1 186 ? -4.957 2.317 10.794 1.00 98.81 186 ILE A N 1
ATOM 1477 C CA . ILE A 1 186 ? -4.397 2.803 9.527 1.00 98.81 186 ILE A CA 1
ATOM 1478 C C . ILE A 1 186 ? -4.538 1.708 8.463 1.00 98.81 186 ILE A C 1
ATOM 1480 O O . ILE A 1 186 ? -4.006 0.608 8.628 1.00 98.81 186 ILE A O 1
ATOM 1484 N N . ALA A 1 187 ? -5.232 2.002 7.363 1.00 98.69 187 ALA A N 1
ATOM 1485 C CA . ALA A 1 187 ? -5.263 1.125 6.196 1.00 98.69 187 ALA A CA 1
ATOM 1486 C C . ALA A 1 187 ? -4.103 1.460 5.259 1.00 98.69 187 ALA A C 1
ATOM 1488 O O . ALA A 1 187 ? -3.941 2.611 4.862 1.00 98.69 187 ALA A O 1
ATOM 1489 N N . THR A 1 188 ? -3.306 0.460 4.892 1.00 98.25 188 THR A N 1
ATOM 1490 C CA . THR A 1 188 ? -2.170 0.623 3.973 1.00 98.25 188 THR A CA 1
ATOM 1491 C C . THR A 1 188 ? -2.386 -0.145 2.677 1.00 98.25 188 THR A C 1
ATOM 1493 O O . THR A 1 188 ? -2.967 -1.230 2.695 1.00 98.25 188 THR A O 1
ATOM 1496 N N . GLU A 1 189 ? -1.781 0.323 1.590 1.00 97.00 189 GLU A N 1
ATOM 1497 C CA . GLU A 1 189 ? -1.732 -0.390 0.302 1.00 97.00 189 GLU A CA 1
ATOM 1498 C C . GLU A 1 189 ? -0.306 -0.754 -0.159 1.00 97.00 189 GLU A C 1
ATOM 1500 O O . GLU A 1 189 ? -0.103 -1.346 -1.214 1.00 97.00 189 GLU A O 1
ATOM 1505 N N . CYS A 1 190 ? 0.706 -0.469 0.663 1.00 97.38 190 CYS A N 1
ATOM 1506 C CA . CYS A 1 190 ? 2.106 -0.760 0.368 1.00 97.38 190 CYS A CA 1
ATOM 1507 C C . CYS A 1 190 ? 2.739 -1.597 1.496 1.00 97.38 190 CYS A C 1
ATOM 1509 O O . CYS A 1 190 ? 2.791 -1.122 2.630 1.00 97.38 190 CYS A O 1
ATOM 1511 N N . PRO A 1 191 ? 3.269 -2.806 1.225 1.00 96.44 191 PRO A N 1
ATOM 1512 C CA . PRO A 1 191 ? 3.899 -3.660 2.230 1.00 96.44 191 PRO A CA 1
ATOM 1513 C C . PRO A 1 191 ? 5.095 -3.007 2.923 1.00 96.44 191 PRO A C 1
ATOM 1515 O O . PRO A 1 191 ? 5.280 -3.195 4.119 1.00 96.44 191 PRO A O 1
ATOM 1518 N N . LEU A 1 192 ? 5.880 -2.191 2.207 1.00 95.75 192 LEU A N 1
ATOM 1519 C CA . LEU A 1 192 ? 6.988 -1.448 2.814 1.00 95.75 192 LEU A CA 1
ATOM 1520 C C . LEU A 1 192 ? 6.478 -0.386 3.797 1.00 95.75 192 LEU A C 1
ATOM 1522 O O . LEU A 1 192 ? 7.024 -0.234 4.886 1.00 95.75 192 LEU A O 1
ATOM 1526 N N . CYS A 1 193 ? 5.412 0.326 3.424 1.00 97.19 193 CYS A N 1
ATOM 1527 C CA . CYS A 1 193 ? 4.736 1.266 4.311 1.00 97.19 193 CYS A CA 1
ATOM 1528 C C . CYS A 1 193 ? 4.155 0.560 5.535 1.00 97.19 193 CYS A C 1
ATOM 1530 O O . CYS A 1 193 ? 4.349 1.034 6.649 1.00 97.19 193 CYS A O 1
ATOM 1532 N N . HIS A 1 194 ? 3.492 -0.578 5.323 1.00 97.62 194 HIS A N 1
ATOM 1533 C CA . HIS A 1 194 ? 2.925 -1.406 6.379 1.00 97.62 194 HIS A CA 1
ATOM 1534 C C . HIS A 1 194 ? 4.004 -1.821 7.381 1.00 97.62 194 HIS A C 1
ATOM 1536 O O . HIS A 1 194 ? 3.926 -1.454 8.547 1.00 97.62 194 HIS A O 1
ATOM 1542 N N . ALA A 1 195 ? 5.072 -2.469 6.908 1.00 95.75 195 ALA A N 1
ATOM 1543 C CA . ALA A 1 195 ? 6.179 -2.903 7.753 1.00 95.75 195 ALA A CA 1
ATOM 1544 C C . ALA A 1 195 ? 6.833 -1.734 8.508 1.00 95.75 195 ALA A C 1
ATOM 1546 O O . ALA A 1 195 ? 7.059 -1.839 9.712 1.00 95.75 195 ALA A O 1
ATOM 1547 N N . SER A 1 196 ? 7.083 -0.602 7.834 1.00 95.94 196 SER A N 1
ATOM 1548 C CA . SER A 1 196 ? 7.649 0.596 8.474 1.00 95.94 196 SER A CA 1
ATOM 1549 C C . SER A 1 196 ? 6.757 1.091 9.616 1.00 95.94 196 SER A C 1
ATOM 1551 O O . SER A 1 196 ? 7.231 1.285 10.737 1.00 95.94 196 SER A O 1
ATOM 1553 N N . LEU A 1 197 ? 5.451 1.236 9.362 1.00 97.25 197 LEU A N 1
ATOM 1554 C CA . LEU A 1 197 ? 4.490 1.681 10.371 1.00 97.25 197 LEU A CA 1
ATOM 1555 C C . LEU A 1 197 ? 4.452 0.734 11.569 1.00 97.25 197 LEU A C 1
ATOM 1557 O O . LEU A 1 197 ? 4.513 1.200 12.704 1.00 97.25 197 LEU A O 1
ATOM 1561 N N . GLU A 1 198 ? 4.394 -0.577 11.342 1.00 96.50 198 GLU A N 1
ATOM 1562 C CA . GLU A 1 198 ? 4.311 -1.545 12.435 1.00 96.50 198 GLU A CA 1
ATOM 1563 C C . GLU A 1 198 ? 5.593 -1.605 13.275 1.00 96.50 198 GLU A C 1
ATOM 1565 O O . GLU A 1 198 ? 5.531 -1.556 14.509 1.00 96.50 198 GLU A O 1
ATOM 1570 N N . MET A 1 199 ? 6.757 -1.670 12.623 1.00 94.88 199 MET A N 1
ATOM 1571 C CA . MET A 1 199 ? 8.055 -1.760 13.297 1.00 94.88 199 MET A CA 1
ATOM 1572 C C . MET A 1 199 ? 8.339 -0.508 14.128 1.00 94.88 199 MET A C 1
ATOM 1574 O O . MET A 1 199 ? 8.668 -0.602 15.316 1.00 94.88 199 MET A O 1
ATOM 1578 N N . TYR A 1 200 ? 8.183 0.676 13.529 1.00 96.75 200 TYR A N 1
ATOM 1579 C CA . TYR A 1 200 ? 8.455 1.923 14.236 1.00 96.75 200 TYR A CA 1
ATOM 1580 C C . TYR A 1 200 ? 7.362 2.267 15.245 1.00 96.75 200 TYR A C 1
ATOM 1582 O O . TYR A 1 200 ? 7.707 2.814 16.288 1.00 96.75 200 TYR A O 1
ATOM 1590 N N . ARG A 1 201 ? 6.092 1.874 15.043 1.00 96.94 201 ARG A N 1
ATOM 1591 C CA . ARG A 1 201 ? 5.071 1.943 16.109 1.00 96.94 201 ARG A CA 1
ATOM 1592 C C . ARG A 1 201 ? 5.543 1.198 17.350 1.00 96.94 201 ARG A C 1
ATOM 1594 O O . ARG A 1 201 ? 5.545 1.780 18.432 1.00 96.94 201 ARG A O 1
ATOM 1601 N N . HIS A 1 202 ? 5.965 -0.061 17.204 1.00 95.56 202 HIS A N 1
ATOM 1602 C CA . HIS A 1 202 ? 6.419 -0.866 18.340 1.00 95.56 202 HIS A CA 1
ATOM 1603 C C . HIS A 1 202 ? 7.592 -0.194 19.068 1.00 95.56 202 HIS A C 1
ATOM 1605 O O . HIS A 1 202 ? 7.581 -0.049 20.290 1.00 95.56 202 HIS A O 1
ATOM 1611 N N . ARG A 1 203 ? 8.573 0.303 18.312 1.00 95.19 203 ARG A N 1
ATOM 1612 C CA . ARG A 1 203 ? 9.731 1.012 18.866 1.00 95.19 203 ARG A CA 1
ATOM 1613 C C . ARG A 1 203 ? 9.361 2.329 19.558 1.00 95.19 203 ARG A C 1
ATOM 1615 O O . ARG A 1 203 ? 9.875 2.606 20.639 1.00 95.19 203 ARG A O 1
ATOM 1622 N N . LEU A 1 204 ? 8.466 3.124 18.976 1.00 97.44 204 LEU A N 1
ATOM 1623 C CA . LEU A 1 204 ? 7.964 4.368 19.570 1.00 97.44 204 LEU A CA 1
ATOM 1624 C C . LEU A 1 204 ? 7.200 4.096 20.873 1.00 97.44 204 LEU A C 1
ATOM 1626 O O . LEU A 1 204 ? 7.377 4.825 21.849 1.00 97.44 204 LEU A O 1
ATOM 1630 N N . MET A 1 205 ? 6.421 3.012 20.922 1.00 96.75 205 MET A N 1
ATOM 1631 C CA . MET A 1 205 ? 5.746 2.568 22.144 1.00 96.75 205 MET A CA 1
ATOM 1632 C C . MET A 1 205 ? 6.740 2.171 23.241 1.00 96.75 205 MET A C 1
ATOM 1634 O O . MET A 1 205 ? 6.572 2.595 24.382 1.00 96.75 205 MET A O 1
ATOM 1638 N N . LEU A 1 206 ? 7.804 1.424 22.915 1.00 96.06 206 LEU A N 1
ATOM 1639 C CA . LEU A 1 206 ? 8.864 1.085 23.880 1.00 96.06 206 LEU A CA 1
ATOM 1640 C C . LEU A 1 206 ? 9.573 2.329 24.437 1.00 96.06 206 LEU A C 1
ATOM 1642 O O . LEU A 1 206 ? 9.997 2.336 25.590 1.00 96.06 206 LEU A O 1
ATOM 1646 N N . LYS A 1 207 ? 9.679 3.390 23.632 1.00 97.25 207 LYS A N 1
ATOM 1647 C CA . LYS A 1 207 ? 10.222 4.694 24.042 1.00 97.25 207 LYS A CA 1
ATOM 1648 C C . LYS A 1 207 ? 9.233 5.549 24.846 1.00 97.25 207 LYS A C 1
ATOM 1650 O O . LYS A 1 207 ? 9.602 6.639 25.273 1.00 97.25 207 LYS A O 1
ATOM 1655 N N . GLY A 1 208 ? 7.995 5.093 25.042 1.00 97.50 208 GLY A N 1
ATOM 1656 C CA . GLY A 1 208 ? 6.960 5.839 25.759 1.00 97.50 208 GLY A CA 1
ATOM 1657 C C . GLY A 1 208 ? 6.465 7.081 25.014 1.00 97.50 208 GLY A C 1
ATOM 1658 O O . GLY A 1 208 ? 5.978 8.016 25.648 1.00 97.50 208 GLY A O 1
ATOM 1659 N N . VAL A 1 209 ? 6.602 7.124 23.684 1.00 98.12 209 VAL A N 1
ATOM 1660 C CA . VAL A 1 209 ? 6.089 8.243 22.883 1.00 98.12 209 VAL A CA 1
ATOM 1661 C C . VAL A 1 209 ? 4.555 8.203 22.912 1.00 98.12 209 VAL A C 1
ATOM 1663 O O . VAL A 1 209 ? 3.975 7.157 22.617 1.00 98.12 209 VAL A O 1
ATOM 1666 N N . PRO A 1 210 ? 3.869 9.303 23.267 1.00 97.25 210 PRO A N 1
ATOM 1667 C CA . PRO A 1 210 ? 2.412 9.327 23.335 1.00 97.25 210 PRO A CA 1
ATOM 1668 C C . PRO A 1 210 ? 1.770 9.344 21.941 1.00 97.25 210 PRO A C 1
ATOM 1670 O O . PRO A 1 210 ? 2.382 9.761 20.954 1.00 97.25 210 PRO A O 1
ATOM 1673 N N . ASP A 1 211 ? 0.503 8.929 21.886 1.00 96.75 211 ASP A N 1
ATOM 1674 C CA . ASP A 1 211 ? -0.374 9.020 20.709 1.00 96.75 211 ASP A CA 1
ATOM 1675 C C . ASP A 1 211 ? 0.099 8.261 19.459 1.00 96.75 211 ASP A C 1
ATOM 1677 O O . ASP A 1 211 ? -0.313 8.566 18.344 1.00 96.75 211 ASP A O 1
ATOM 1681 N N . VAL A 1 212 ? 0.929 7.229 19.635 1.00 97.75 212 VAL A N 1
ATOM 1682 C CA . VAL A 1 212 ? 1.421 6.369 18.539 1.00 97.75 212 VAL A CA 1
ATOM 1683 C C . VAL A 1 212 ? 0.713 5.013 18.451 1.00 97.75 212 VAL A C 1
ATOM 1685 O O . VAL A 1 212 ? 0.974 4.227 17.543 1.00 97.75 212 VAL A O 1
ATOM 1688 N N . ASP A 1 213 ? -0.184 4.714 19.392 1.00 96.12 213 ASP A N 1
ATOM 1689 C CA . ASP A 1 213 ? -0.877 3.429 19.455 1.00 96.12 213 ASP A CA 1
ATOM 1690 C C . ASP A 1 213 ? -2.123 3.409 18.550 1.00 96.12 213 ASP A C 1
ATOM 1692 O O . ASP A 1 213 ? -3.259 3.619 19.000 1.00 96.12 213 ASP A O 1
ATOM 1696 N N . VAL A 1 214 ? -1.868 3.209 17.252 1.00 98.12 214 VAL A N 1
ATOM 1697 C CA . VAL A 1 214 ? -2.864 2.937 16.203 1.00 98.12 214 VAL A CA 1
ATOM 1698 C C . VAL A 1 214 ? -2.347 1.776 15.339 1.00 98.12 214 VAL A C 1
ATOM 1700 O O . VAL A 1 214 ? -1.312 1.937 14.689 1.00 98.12 214 VAL A O 1
ATOM 1703 N N . PRO A 1 215 ? -2.995 0.597 15.339 1.00 97.94 215 PRO A N 1
ATOM 1704 C CA . PRO A 1 215 ? -2.533 -0.542 14.552 1.00 97.94 215 PRO A CA 1
ATOM 1705 C C . PRO A 1 215 ? -2.788 -0.356 13.050 1.00 97.94 215 PRO A C 1
ATOM 1707 O O . PRO A 1 215 ? -3.632 0.443 12.633 1.00 97.94 215 PRO A O 1
ATOM 1710 N N . ALA A 1 216 ? -2.062 -1.119 12.235 1.00 98.12 216 ALA A N 1
ATOM 1711 C CA . ALA A 1 216 ? -2.186 -1.110 10.786 1.00 98.12 216 ALA A CA 1
ATOM 1712 C C . ALA A 1 216 ? -2.851 -2.395 10.269 1.00 98.12 216 ALA A C 1
ATOM 1714 O O . ALA A 1 216 ? -2.653 -3.495 10.789 1.00 98.12 216 ALA A O 1
ATOM 1715 N N . ALA A 1 217 ? -3.620 -2.258 9.195 1.00 98.44 217 ALA A N 1
ATOM 1716 C CA . ALA A 1 217 ? -4.133 -3.371 8.407 1.00 98.44 217 ALA A CA 1
ATOM 1717 C C . ALA A 1 217 ? -3.920 -3.069 6.924 1.00 98.44 217 ALA A C 1
ATOM 1719 O O . ALA A 1 217 ? -4.065 -1.932 6.476 1.00 98.44 217 ALA A O 1
ATOM 1720 N N . TYR A 1 218 ? -3.569 -4.076 6.136 1.00 98.25 218 TYR A N 1
ATOM 1721 C CA . TYR A 1 218 ? -3.520 -3.909 4.693 1.00 98.25 218 TYR A CA 1
ATOM 1722 C C . TYR A 1 218 ? -4.957 -3.841 4.148 1.00 98.25 218 TYR A C 1
ATOM 1724 O O . TYR A 1 218 ? -5.829 -4.580 4.612 1.00 98.25 218 TYR A O 1
ATOM 1732 N N . PHE A 1 219 ? -5.248 -2.958 3.189 1.00 98.44 219 PHE A N 1
ATOM 1733 C CA . PHE A 1 219 ? -6.636 -2.660 2.794 1.00 98.44 219 PHE A CA 1
ATOM 1734 C C . PHE A 1 219 ? -7.416 -3.902 2.324 1.00 98.44 219 PHE A C 1
ATOM 1736 O O . PHE A 1 219 ? -8.601 -4.045 2.626 1.00 98.44 219 PHE A O 1
ATOM 1743 N N . THR A 1 220 ? -6.752 -4.854 1.658 1.00 97.50 220 THR A N 1
ATOM 1744 C CA . THR A 1 220 ? -7.383 -6.116 1.239 1.00 97.50 220 THR A CA 1
ATOM 1745 C C . THR A 1 220 ? -7.721 -7.038 2.410 1.00 97.50 220 THR A C 1
ATOM 1747 O O . THR A 1 220 ? -8.661 -7.820 2.291 1.00 97.50 220 THR A O 1
ATOM 1750 N N . GLN A 1 221 ? -7.035 -6.933 3.556 1.00 98.25 221 GLN A N 1
ATOM 1751 C CA . GLN A 1 221 ? -7.407 -7.670 4.769 1.00 98.25 221 GLN A CA 1
ATOM 1752 C C . GLN A 1 221 ? -8.740 -7.149 5.318 1.00 98.25 221 GLN A C 1
ATOM 1754 O O . GLN A 1 221 ? -9.622 -7.942 5.650 1.00 98.25 221 GLN A O 1
ATOM 1759 N N . LEU A 1 222 ? -8.917 -5.821 5.345 1.00 98.56 222 LEU A N 1
ATOM 1760 C CA . LEU A 1 222 ? -10.174 -5.184 5.753 1.00 98.56 222 LEU A CA 1
ATOM 1761 C C . LEU A 1 222 ? -11.315 -5.531 4.787 1.00 98.56 222 LEU A C 1
ATOM 1763 O O . LEU A 1 222 ? -12.392 -5.931 5.227 1.00 98.56 222 LEU A O 1
ATOM 1767 N N . LEU A 1 223 ? -11.071 -5.464 3.474 1.00 98.19 223 LEU A N 1
ATOM 1768 C CA . LEU A 1 223 ? -12.047 -5.905 2.471 1.00 98.19 223 LEU A CA 1
ATOM 1769 C C . LEU A 1 223 ? -12.379 -7.397 2.613 1.00 98.19 223 LEU A C 1
ATOM 1771 O O . LEU A 1 223 ? -13.540 -7.781 2.507 1.00 98.19 223 LEU A O 1
ATOM 1775 N N . GLY A 1 224 ? -11.392 -8.244 2.906 1.00 98.12 224 GLY A N 1
ATOM 1776 C CA . GLY A 1 224 ? -11.612 -9.665 3.158 1.00 98.12 224 GLY A CA 1
ATOM 1777 C C . GLY A 1 224 ? -12.556 -9.903 4.341 1.00 98.12 224 GLY A C 1
ATOM 1778 O O . GLY A 1 224 ? -13.524 -10.657 4.205 1.00 98.12 224 GLY A O 1
ATOM 1779 N N . LEU A 1 225 ? -12.354 -9.204 5.464 1.00 98.31 225 LEU A N 1
ATOM 1780 C CA . LEU A 1 225 ? -13.307 -9.237 6.581 1.00 98.31 225 LEU A CA 1
ATOM 1781 C C . LE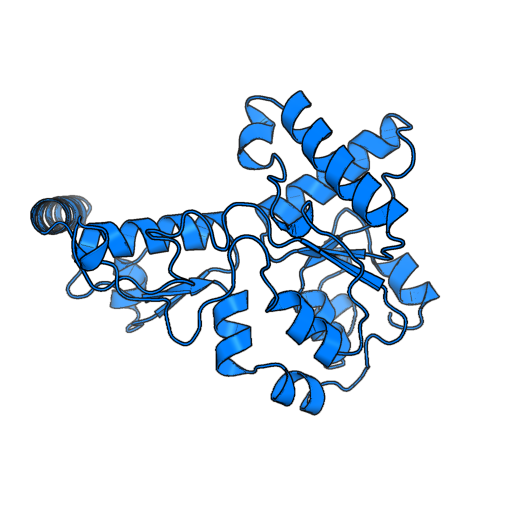U A 1 225 ? -14.704 -8.798 6.130 1.00 98.31 225 LEU A C 1
ATOM 1783 O O . LEU A 1 225 ? -15.688 -9.484 6.423 1.00 98.31 225 LEU A O 1
ATOM 1787 N N . ALA A 1 226 ? -14.785 -7.713 5.355 1.00 98.38 226 ALA A N 1
ATOM 1788 C CA . ALA A 1 226 ? -16.048 -7.195 4.842 1.00 98.38 226 ALA A CA 1
ATOM 1789 C C . ALA A 1 226 ? -16.794 -8.203 3.953 1.00 98.38 226 ALA A C 1
ATOM 1791 O O . ALA A 1 226 ? -18.020 -8.332 4.017 1.00 98.38 226 ALA A O 1
ATOM 1792 N N . PHE A 1 227 ? -16.061 -8.987 3.165 1.00 98.19 227 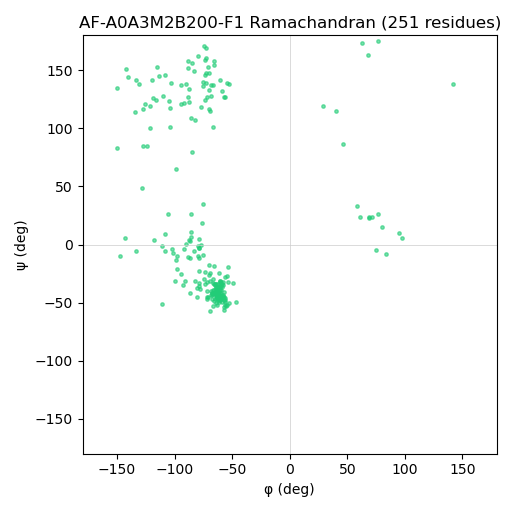PHE A N 1
ATOM 1793 C CA . PHE A 1 227 ? -16.599 -10.059 2.322 1.00 98.19 227 PHE A CA 1
ATOM 1794 C C . PHE A 1 227 ? -16.955 -11.337 3.099 1.00 98.19 227 PHE A C 1
ATOM 1796 O O . PHE A 1 227 ? -17.488 -12.289 2.518 1.00 98.19 227 PHE A O 1
ATOM 1803 N N . GLY A 1 228 ? -16.735 -11.349 4.416 1.00 97.75 228 GLY A N 1
ATOM 1804 C CA . GLY A 1 228 ? -17.131 -12.421 5.324 1.00 97.75 228 GLY A CA 1
ATOM 1805 C C . GLY A 1 228 ? -16.050 -13.462 5.606 1.00 97.75 228 GLY A C 1
ATOM 1806 O O . GLY A 1 228 ? -16.374 -14.487 6.207 1.00 97.75 228 GLY A O 1
ATOM 1807 N N . TYR A 1 229 ? -14.802 -13.225 5.194 1.00 98.31 229 TYR A N 1
ATOM 1808 C CA . TYR A 1 229 ? -13.673 -14.071 5.583 1.00 98.31 229 TYR A CA 1
ATOM 1809 C C . TYR A 1 229 ? -13.336 -13.881 7.069 1.00 98.31 229 TYR A C 1
ATOM 1811 O O . TYR A 1 229 ? -13.611 -12.834 7.661 1.00 98.31 229 TYR A O 1
ATOM 1819 N N . SER A 1 230 ? -12.772 -14.909 7.700 1.00 97.19 230 SER A N 1
ATOM 1820 C CA . SER A 1 230 ? -12.360 -14.847 9.105 1.00 97.19 230 SER A CA 1
ATOM 1821 C C . SER A 1 230 ? -11.020 -14.126 9.272 1.00 97.19 230 SER A C 1
ATOM 1823 O O . SER A 1 230 ? -10.225 -14.050 8.337 1.00 97.19 230 SER A O 1
ATOM 1825 N N . VAL A 1 231 ? -10.705 -13.686 10.497 1.00 97.06 231 VAL A N 1
ATOM 1826 C CA . VAL A 1 231 ? -9.389 -13.106 10.844 1.00 97.06 231 VAL A CA 1
ATOM 1827 C C . VAL A 1 231 ? -8.202 -14.014 10.497 1.00 97.06 231 VAL A C 1
ATOM 1829 O O . VAL A 1 231 ? -7.103 -13.522 10.247 1.00 97.06 231 VAL A O 1
ATOM 1832 N N . ASN A 1 232 ? -8.416 -15.336 10.472 1.00 96.31 232 ASN A N 1
ATOM 1833 C CA . ASN A 1 232 ? -7.392 -16.313 10.105 1.00 96.31 232 ASN A CA 1
ATOM 1834 C C . ASN A 1 232 ? -7.212 -16.408 8.583 1.00 96.31 232 ASN A C 1
ATOM 1836 O O . ASN A 1 232 ? -6.086 -16.597 8.123 1.00 96.31 232 ASN A O 1
ATOM 1840 N N . ASP A 1 233 ? -8.297 -16.280 7.814 1.00 97.75 233 ASP A N 1
ATOM 1841 C CA . ASP A 1 233 ? -8.257 -16.332 6.348 1.00 97.75 233 ASP A CA 1
ATOM 1842 C C . ASP A 1 233 ? -7.511 -15.119 5.788 1.00 97.75 233 ASP A C 1
ATOM 1844 O O . ASP A 1 233 ? -6.675 -15.257 4.899 1.00 97.75 233 ASP A O 1
ATOM 1848 N N . VAL A 1 234 ? -7.763 -13.938 6.364 1.00 97.44 234 VAL A N 1
ATOM 1849 C CA . VAL A 1 234 ? -7.128 -12.671 5.960 1.00 97.44 234 VAL A CA 1
ATOM 1850 C C . VAL A 1 234 ? -5.795 -12.398 6.666 1.00 97.44 234 VAL A C 1
ATOM 1852 O O . VAL A 1 234 ? -5.202 -11.338 6.477 1.00 97.44 234 VAL A O 1
ATOM 1855 N N . LYS A 1 235 ? -5.318 -13.346 7.483 1.00 97.12 235 LYS A N 1
ATOM 1856 C CA . LYS A 1 235 ? -3.986 -13.318 8.107 1.00 97.12 235 LYS A CA 1
ATOM 1857 C C . LYS A 1 235 ? -3.702 -12.101 8.997 1.00 97.12 235 LYS A C 1
ATOM 1859 O O . LYS A 1 235 ? -2.558 -11.693 9.127 1.00 97.12 235 LYS A O 1
ATOM 1864 N N . LEU A 1 236 ? -4.706 -11.552 9.689 1.00 96.69 236 LEU A N 1
ATOM 1865 C CA . LEU A 1 236 ? -4.486 -10.397 10.583 1.00 96.69 236 LEU A CA 1
ATOM 1866 C C . 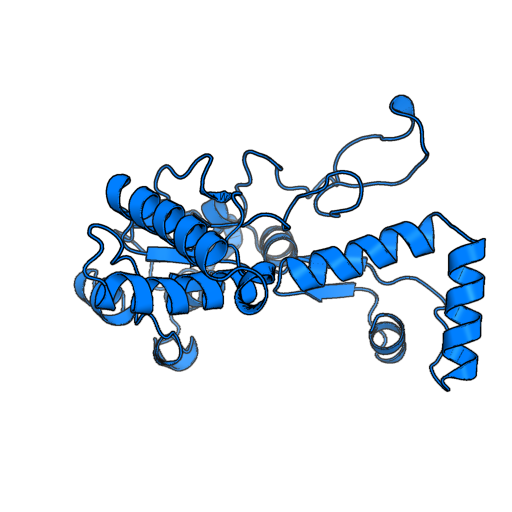LEU A 1 236 ? -3.592 -10.708 11.791 1.00 96.69 236 LEU A C 1
ATOM 1868 O O . LEU A 1 236 ? -3.059 -9.791 12.399 1.00 96.69 236 LEU A O 1
ATOM 1872 N N . LYS A 1 237 ? -3.424 -11.990 12.140 1.00 94.62 237 LYS A N 1
ATOM 1873 C CA . LYS A 1 237 ? -2.496 -12.433 13.193 1.00 94.62 237 LYS A CA 1
ATOM 1874 C C . LYS A 1 237 ? -1.024 -12.292 12.807 1.00 94.62 237 LYS A C 1
ATOM 1876 O O . LYS A 1 237 ? -0.178 -12.348 13.692 1.00 94.62 237 LYS A O 1
ATOM 1881 N N . ASP A 1 238 ? -0.740 -12.145 11.516 1.00 95.19 238 ASP A N 1
ATOM 1882 C CA . ASP A 1 238 ? 0.624 -12.019 11.008 1.00 95.19 238 ASP A CA 1
ATOM 1883 C C . ASP A 1 238 ? 1.092 -10.548 11.036 1.00 95.19 238 ASP A C 1
ATOM 1885 O O . ASP A 1 238 ? 2.283 -10.279 10.891 1.00 95.19 238 ASP A O 1
ATOM 1889 N N . ASN A 1 239 ? 0.171 -9.601 11.265 1.00 96.38 239 ASN A N 1
ATOM 1890 C CA . ASN A 1 239 ? 0.463 -8.180 11.448 1.00 96.38 239 ASN A CA 1
ATOM 1891 C C . ASN A 1 239 ? 1.136 -7.962 12.813 1.00 96.38 239 ASN A C 1
ATOM 1893 O O . ASN A 1 239 ? 0.585 -8.335 13.854 1.00 96.38 239 ASN A O 1
ATOM 1897 N N . LEU A 1 240 ? 2.297 -7.304 12.836 1.00 95.81 240 LEU A N 1
ATOM 1898 C CA . LEU A 1 240 ? 3.058 -7.052 14.067 1.00 95.81 240 LEU A CA 1
ATOM 1899 C C . LEU A 1 240 ? 2.321 -6.102 15.026 1.00 95.81 240 LEU A C 1
ATOM 1901 O O . LEU A 1 240 ? 2.495 -6.169 16.243 1.00 95.81 240 LEU A O 1
ATOM 1905 N N . SER A 1 241 ? 1.504 -5.197 14.491 1.00 93.62 241 SER A N 1
ATOM 1906 C CA . SER A 1 241 ? 0.786 -4.192 15.270 1.00 93.62 241 SER A CA 1
ATOM 1907 C C . SER A 1 241 ? -0.467 -4.716 15.979 1.00 93.62 241 SER A C 1
ATOM 1909 O O . SER A 1 241 ? -0.971 -4.009 16.854 1.00 93.62 241 SER A O 1
ATOM 1911 N N . ASP A 1 242 ? -0.906 -5.932 15.637 1.00 95.06 242 ASP A N 1
ATOM 1912 C CA . ASP A 1 242 ? -2.127 -6.614 16.083 1.00 95.06 242 ASP A CA 1
ATOM 1913 C C . ASP A 1 242 ? -3.396 -5.730 16.049 1.00 95.06 242 ASP A C 1
ATOM 1915 O O . ASP A 1 242 ? -3.793 -5.139 17.056 1.00 95.06 242 ASP A O 1
ATOM 1919 N N . PRO A 1 243 ? -4.092 -5.647 14.900 1.00 96.81 243 PRO A N 1
ATOM 1920 C CA . PRO A 1 243 ? -5.354 -4.911 14.792 1.00 96.81 243 PRO A CA 1
ATOM 1921 C C . PRO A 1 243 ? -6.558 -5.638 15.423 1.00 96.81 243 PRO A C 1
ATOM 1923 O O . PRO A 1 243 ? -7.641 -5.053 15.532 1.00 96.81 243 PRO A O 1
ATOM 1926 N N . ILE A 1 244 ? -6.426 -6.906 15.835 1.00 97.56 244 ILE A N 1
ATOM 1927 C CA . ILE A 1 244 ? -7.559 -7.743 16.266 1.00 97.56 244 ILE A CA 1
ATOM 1928 C C . ILE A 1 244 ? -8.273 -7.195 17.514 1.00 97.56 244 ILE A C 1
ATOM 1930 O O . ILE A 1 244 ? -9.507 -7.201 17.514 1.00 97.56 244 ILE A O 1
ATOM 1934 N N . PRO A 1 245 ? -7.592 -6.705 18.571 1.00 97.38 245 PRO A N 1
ATOM 1935 C CA . PRO A 1 245 ? -8.264 -6.141 19.742 1.00 97.38 245 PRO A CA 1
ATOM 1936 C C . PRO A 1 245 ? -9.198 -4.975 19.396 1.00 97.38 245 PRO A C 1
ATOM 1938 O O . PRO A 1 245 ? -10.318 -4.905 19.910 1.00 97.38 245 PRO A O 1
ATOM 1941 N N . VAL A 1 246 ? -8.769 -4.095 18.484 1.00 96.88 246 VAL A N 1
ATOM 1942 C CA . VAL A 1 246 ? -9.577 -2.967 17.998 1.00 96.88 246 VAL A CA 1
ATOM 1943 C C . VAL A 1 246 ? -10.796 -3.477 17.231 1.00 96.88 246 VAL A C 1
ATOM 1945 O O . VAL A 1 246 ? -11.919 -3.056 17.509 1.00 96.88 246 VAL A O 1
ATOM 1948 N N . LEU A 1 247 ? -10.597 -4.438 16.327 1.00 97.38 247 LEU A N 1
ATOM 1949 C CA . LEU A 1 247 ? -11.681 -5.024 15.538 1.00 97.38 247 LEU A CA 1
ATOM 1950 C C . LEU A 1 247 ? -12.703 -5.768 16.415 1.00 97.38 247 LEU A C 1
ATOM 1952 O O . LEU A 1 247 ? -13.904 -5.614 16.206 1.00 97.38 247 LEU A O 1
ATOM 1956 N N . LYS A 1 248 ? -12.262 -6.507 17.441 1.00 97.06 248 LYS A N 1
ATOM 1957 C CA . LYS A 1 248 ? -13.146 -7.199 18.399 1.00 97.06 248 LYS A CA 1
ATOM 1958 C C . LYS A 1 248 ? -14.000 -6.231 19.206 1.00 97.06 248 LYS A C 1
ATOM 1960 O O . LYS A 1 248 ? -15.192 -6.468 19.380 1.00 97.06 248 LYS A O 1
ATOM 1965 N N . ARG A 1 249 ? -13.412 -5.123 19.672 1.00 97.12 249 ARG A N 1
ATOM 1966 C CA . ARG A 1 249 ? -14.142 -4.065 20.392 1.00 97.12 249 ARG A CA 1
ATOM 1967 C C . ARG A 1 249 ? -15.285 -3.486 19.551 1.00 97.12 249 ARG A C 1
ATOM 1969 O O . ARG A 1 249 ? -16.305 -3.098 20.108 1.00 97.12 249 ARG A O 1
ATOM 1976 N N . LEU A 1 250 ? -15.112 -3.450 18.231 1.00 96.62 250 LEU A N 1
ATOM 1977 C CA . LEU A 1 250 ? -16.110 -2.981 17.268 1.00 96.62 250 LEU A CA 1
ATOM 1978 C C . LEU A 1 250 ? -17.039 -4.098 16.750 1.00 96.62 250 LEU A C 1
ATOM 1980 O O . LEU A 1 250 ? -17.917 -3.825 15.937 1.00 96.62 250 LEU A O 1
ATOM 1984 N N . GLY A 1 251 ? -16.871 -5.348 17.200 1.00 96.00 251 GLY A N 1
ATOM 1985 C CA . GLY A 1 251 ? -17.669 -6.491 16.742 1.00 96.00 251 GLY A CA 1
ATOM 1986 C C . GLY A 1 251 ? -17.365 -6.947 15.308 1.00 96.00 251 GLY A C 1
ATOM 1987 O O . GLY A 1 251 ? -18.225 -7.544 14.663 1.00 96.00 251 GLY A O 1
ATOM 1988 N N . LEU A 1 252 ? -16.163 -6.656 14.797 1.00 95.31 252 LEU A N 1
ATOM 1989 C CA . LEU A 1 252 ? -15.729 -6.952 13.423 1.00 95.31 252 LEU A CA 1
ATOM 1990 C C . LEU A 1 252 ? -14.819 -8.190 13.310 1.00 95.31 252 LEU A C 1
ATOM 1992 O O . LEU A 1 252 ? -14.501 -8.611 12.196 1.00 95.31 252 LEU A O 1
ATOM 1996 N N . ALA A 1 253 ? -14.399 -8.765 14.441 1.00 87.69 253 ALA A N 1
ATOM 1997 C CA . ALA A 1 253 ? -13.482 -9.903 14.543 1.00 87.69 253 ALA A CA 1
ATOM 1998 C C . ALA A 1 253 ? -13.904 -10.896 15.630 1.00 87.69 253 ALA A C 1
ATOM 2000 O O . ALA A 1 253 ? -14.493 -10.450 16.640 1.00 87.69 253 ALA A O 1
#

Radius of gyration: 19.57 Å; Cα contacts (8 Å, |Δi|>4): 460; chains: 1; bounding box: 46×37×54 Å

pLDDT: mean 90.81, std 13.7, range [39.94, 98.88]

Nearest PDB structures (foldseek):
  5odq-assembly1_B  TM=9.092E-01  e=3.054E-14  Methanothermococcus thermolithotrophicus DSM 2095
  7bkb-assembly1_B  TM=8.977E-01  e=5.930E-14  Methanospirillum hungatei JF-1
  4p98-assembly1_A  TM=3.345E-01  e=7.287E-01  Conexibacter woesei DSM 14684
  4iqe-assembly1_B  TM=2.345E-01  e=3.753E-01  Bacillus anthracis
  8g0m-assembly1_A  TM=3.214E-01  e=5.049E+00  Homo sapiens